Protein AF-A0A151EPJ5-F1 (afdb_monomer)

Sequence (196 aa):
MLHLFQIIAALFLLYFLPGFMFVQAMFPRKGELDQDFDWLYRIGLAIGLSIVLTIFVGFGLNSLGVSEETGLGYVSAGPIVAALLILSLIFFAVAWFRGGFPILGKLHPTLLRFPPRDPRSADVPIIRDKDKRIQHEKLVRQRFMLIKEIDNTEKLVETHSGKQRQYYEQRREKLLGELDETETKIKVLENEVRNG

Structure (mmCIF, N/CA/C/O backbone):
data_AF-A0A151EPJ5-F1
#
_entry.id   AF-A0A151EPJ5-F1
#
loop_
_atom_site.group_PDB
_atom_site.id
_atom_site.type_symbol
_atom_site.label_atom_id
_atom_site.label_alt_id
_atom_site.label_comp_id
_atom_site.label_asym_id
_atom_site.label_entity_id
_atom_site.label_seq_id
_atom_site.pdbx_PDB_ins_code
_atom_site.Cartn_x
_atom_site.Cartn_y
_atom_site.Cartn_z
_atom_site.occupancy
_atom_site.B_iso_or_equiv
_atom_site.auth_seq_id
_atom_site.auth_comp_id
_atom_site.auth_asym_id
_atom_site.auth_atom_id
_atom_site.pdbx_PDB_model_num
ATOM 1 N N . MET A 1 1 ? 3.020 25.985 -21.109 1.00 67.00 1 MET A N 1
ATOM 2 C CA . MET A 1 1 ? 2.526 25.080 -20.041 1.00 67.00 1 MET A CA 1
ATOM 3 C C . MET A 1 1 ? 2.813 23.604 -20.322 1.00 67.00 1 MET A C 1
ATOM 5 O O . MET A 1 1 ? 3.327 22.953 -19.427 1.00 67.00 1 MET A O 1
ATOM 9 N N . LEU A 1 2 ? 2.578 23.076 -21.535 1.00 80.62 2 LEU A N 1
ATOM 10 C CA . LEU A 1 2 ? 2.871 21.666 -21.884 1.00 80.62 2 LEU A CA 1
ATOM 11 C C . LEU A 1 2 ? 4.316 21.219 -21.583 1.00 80.62 2 LEU A C 1
ATOM 13 O O . LEU A 1 2 ? 4.513 20.153 -21.011 1.00 80.62 2 LEU A O 1
ATOM 17 N N . HIS A 1 3 ? 5.314 22.058 -21.874 1.00 88.31 3 HIS A N 1
ATOM 18 C CA . HIS A 1 3 ? 6.718 21.746 -21.572 1.00 88.31 3 HIS A CA 1
ATOM 19 C C . HIS A 1 3 ? 7.009 21.585 -20.076 1.00 88.31 3 HIS A C 1
ATOM 21 O O . HIS A 1 3 ? 7.805 20.734 -19.699 1.00 88.31 3 HIS A O 1
ATOM 27 N N . LEU A 1 4 ? 6.335 22.349 -19.211 1.00 92.56 4 LEU A N 1
ATOM 28 C CA . LEU A 1 4 ? 6.508 22.216 -17.765 1.00 92.56 4 LEU A CA 1
ATOM 29 C C . LEU A 1 4 ? 5.995 20.853 -17.282 1.00 92.56 4 LEU A C 1
ATOM 31 O O . LEU A 1 4 ? 6.687 20.167 -16.537 1.00 92.56 4 LEU A O 1
ATOM 35 N N . PHE A 1 5 ? 4.823 20.423 -17.761 1.00 92.69 5 PHE A N 1
ATOM 36 C CA . PHE A 1 5 ? 4.284 19.098 -17.442 1.00 92.69 5 PHE A CA 1
ATOM 37 C C . PHE A 1 5 ? 5.176 17.966 -17.953 1.00 92.69 5 PHE A C 1
ATOM 39 O O . PHE A 1 5 ? 5.365 16.986 -17.242 1.00 92.69 5 PHE A O 1
ATOM 46 N N . GLN A 1 6 ? 5.758 18.110 -19.146 1.00 90.00 6 GLN A N 1
ATOM 47 C CA . GLN A 1 6 ? 6.707 17.134 -19.688 1.00 90.00 6 GLN A CA 1
ATOM 48 C C . GLN A 1 6 ? 7.957 17.011 -18.816 1.00 90.00 6 GLN A C 1
ATOM 50 O O . GLN A 1 6 ? 8.366 15.898 -18.504 1.00 90.00 6 GLN A O 1
ATOM 55 N N . ILE A 1 7 ? 8.533 18.136 -18.383 1.00 93.06 7 ILE A N 1
ATOM 56 C CA . ILE A 1 7 ? 9.704 18.138 -17.499 1.00 93.06 7 ILE A CA 1
ATOM 57 C C . ILE A 1 7 ? 9.357 17.474 -16.165 1.00 93.06 7 ILE A C 1
ATOM 59 O O . ILE A 1 7 ? 10.080 16.590 -15.718 1.00 93.06 7 ILE A O 1
ATOM 63 N N . ILE A 1 8 ? 8.228 17.842 -15.554 1.00 95.44 8 ILE A N 1
ATOM 64 C CA . ILE A 1 8 ? 7.783 17.253 -14.284 1.00 95.44 8 ILE A CA 1
ATOM 65 C C . ILE A 1 8 ? 7.548 15.743 -14.436 1.00 95.44 8 ILE A C 1
ATOM 67 O O . ILE A 1 8 ? 7.994 14.969 -13.592 1.00 95.44 8 ILE A O 1
ATOM 71 N N . ALA A 1 9 ? 6.899 15.308 -15.518 1.00 93.50 9 ALA A N 1
ATOM 72 C CA . ALA A 1 9 ? 6.659 13.894 -15.789 1.00 93.50 9 ALA A CA 1
ATOM 73 C C . ALA A 1 9 ? 7.965 13.121 -16.027 1.00 93.50 9 ALA A C 1
ATOM 75 O O . ALA A 1 9 ? 8.123 12.020 -15.503 1.00 93.50 9 ALA A O 1
ATOM 76 N N . ALA A 1 10 ? 8.915 13.700 -16.765 1.00 92.62 10 ALA A N 1
ATOM 77 C CA . ALA A 1 10 ? 10.225 13.101 -16.997 1.00 92.62 10 ALA A CA 1
ATOM 78 C C . ALA A 1 10 ? 11.019 12.969 -15.691 1.00 92.62 10 ALA A C 1
ATOM 80 O O . ALA A 1 10 ? 11.554 11.899 -15.411 1.00 92.62 10 ALA A O 1
ATOM 81 N N . LEU A 1 11 ? 11.037 14.015 -14.857 1.00 94.69 11 LEU A N 1
ATOM 82 C CA . LEU A 1 11 ? 11.670 13.972 -13.537 1.00 94.69 11 LEU A CA 1
ATOM 83 C C . LEU A 1 11 ? 11.030 12.898 -12.654 1.00 94.69 11 LEU A C 1
ATOM 85 O O . LEU A 1 11 ? 11.735 12.105 -12.039 1.00 94.69 11 LEU A O 1
ATOM 89 N N . PHE A 1 12 ? 9.702 12.826 -12.628 1.00 96.19 12 PHE A N 1
ATOM 90 C CA . PHE A 1 12 ? 8.993 11.811 -11.858 1.00 96.19 12 PHE A CA 1
ATOM 91 C C . PHE A 1 12 ? 9.295 10.387 -12.352 1.00 96.19 12 PHE A C 1
ATOM 93 O O . PHE A 1 12 ? 9.511 9.483 -11.545 1.00 96.19 12 PHE A O 1
ATOM 100 N N . LEU A 1 13 ? 9.357 10.180 -13.670 1.00 95.75 13 LEU A N 1
ATOM 101 C CA . LEU A 1 13 ? 9.687 8.886 -14.265 1.00 95.75 13 LEU A CA 1
ATOM 102 C C . LEU A 1 13 ? 11.135 8.465 -13.977 1.00 95.75 13 LEU A C 1
ATOM 104 O O . LEU A 1 13 ? 11.373 7.300 -13.688 1.00 95.75 13 LEU A O 1
ATOM 108 N N . LEU A 1 14 ? 12.092 9.391 -14.043 1.00 94.50 14 LEU A N 1
ATOM 109 C CA . LEU A 1 14 ? 13.517 9.099 -13.847 1.00 94.50 14 LEU A CA 1
ATOM 110 C C . LEU A 1 14 ? 13.883 8.920 -12.371 1.00 94.50 14 LEU A C 1
ATOM 112 O O . LEU A 1 14 ? 14.659 8.031 -12.020 1.00 94.50 14 LEU A O 1
ATOM 116 N N . TYR A 1 15 ? 13.323 9.754 -11.495 1.00 95.81 15 TYR A N 1
ATOM 117 C CA . TYR A 1 15 ? 13.753 9.850 -10.099 1.00 95.81 15 TYR A CA 1
ATOM 118 C C . TYR A 1 15 ? 12.794 9.221 -9.097 1.00 95.81 15 TYR A C 1
ATOM 120 O O . TYR A 1 15 ? 13.114 9.213 -7.914 1.00 95.81 15 TYR A O 1
ATOM 128 N N . PHE A 1 16 ? 11.632 8.714 -9.511 1.00 96.88 16 PHE A N 1
ATOM 129 C CA . PHE A 1 16 ? 10.671 8.185 -8.548 1.00 96.88 16 PHE A CA 1
ATOM 130 C C . PHE A 1 16 ? 9.954 6.914 -8.997 1.00 96.88 16 PHE A C 1
ATOM 132 O O . PHE A 1 16 ? 10.003 5.913 -8.285 1.00 96.88 16 PHE A O 1
ATOM 139 N N . LEU A 1 17 ? 9.269 6.935 -10.143 1.00 96.75 17 LEU A N 1
ATOM 140 C CA . LEU A 1 17 ? 8.290 5.904 -10.505 1.00 96.75 17 LEU A CA 1
ATOM 141 C C . LEU A 1 17 ? 8.833 4.456 -10.483 1.00 96.75 17 LEU A C 1
ATOM 143 O O . LEU A 1 17 ? 8.244 3.635 -9.774 1.00 96.75 17 LEU A O 1
ATOM 147 N N . PRO A 1 18 ? 9.919 4.102 -11.197 1.00 96.69 18 PRO A N 1
ATOM 148 C CA . PRO A 1 18 ? 10.398 2.722 -11.245 1.00 96.69 18 PRO A CA 1
ATOM 149 C C . PRO A 1 18 ? 10.921 2.261 -9.882 1.00 96.69 18 PRO A C 1
ATOM 151 O O . PRO A 1 18 ? 10.636 1.138 -9.468 1.00 96.69 18 PRO A O 1
ATOM 154 N N . GLY A 1 19 ? 11.616 3.136 -9.148 1.00 96.50 19 GLY A N 1
ATOM 155 C CA . GLY A 1 19 ? 12.093 2.833 -7.800 1.00 96.50 19 GLY A CA 1
ATOM 156 C C . GLY A 1 19 ? 10.948 2.628 -6.811 1.00 96.50 19 GLY A C 1
ATOM 157 O O . GLY A 1 19 ? 10.957 1.663 -6.052 1.00 96.50 19 GLY A O 1
ATOM 158 N N . PHE A 1 20 ? 9.913 3.467 -6.863 1.00 96.19 20 PHE A N 1
ATOM 159 C CA . PHE A 1 20 ? 8.724 3.316 -6.027 1.00 96.19 20 PHE A CA 1
ATOM 160 C C . PHE A 1 20 ? 7.989 2.003 -6.312 1.00 96.19 20 PHE A C 1
ATOM 162 O O . PHE A 1 20 ? 7.660 1.267 -5.381 1.00 96.19 20 PHE A O 1
ATOM 169 N N . MET A 1 21 ? 7.772 1.671 -7.589 1.00 96.25 21 MET A N 1
ATOM 170 C CA . MET A 1 21 ? 7.128 0.410 -7.968 1.00 96.25 21 MET A CA 1
ATOM 171 C C . MET A 1 21 ? 7.949 -0.799 -7.511 1.00 96.25 21 MET A C 1
ATOM 173 O O . MET A 1 21 ? 7.384 -1.772 -7.013 1.00 96.25 21 MET A O 1
ATOM 177 N N . PHE A 1 22 ? 9.276 -0.722 -7.609 1.00 96.31 22 PHE A N 1
ATOM 178 C CA . PHE A 1 22 ? 10.170 -1.766 -7.120 1.00 96.31 22 PHE A CA 1
ATOM 179 C C . PHE A 1 22 ? 10.111 -1.927 -5.593 1.00 96.31 22 PHE A C 1
ATOM 181 O O . PHE A 1 22 ? 9.983 -3.047 -5.099 1.00 96.31 22 PHE A O 1
ATOM 188 N N . VAL A 1 23 ? 10.121 -0.826 -4.832 1.00 95.19 23 VAL A N 1
ATOM 189 C CA . VAL A 1 23 ? 9.962 -0.859 -3.366 1.00 95.19 23 VAL A CA 1
ATOM 190 C C . VAL A 1 23 ? 8.628 -1.497 -2.982 1.00 95.19 23 VAL A C 1
ATOM 192 O O . VAL A 1 23 ? 8.600 -2.368 -2.117 1.00 95.19 23 VAL A O 1
ATOM 195 N N . GLN A 1 24 ? 7.534 -1.136 -3.656 1.00 93.56 24 GLN A N 1
ATOM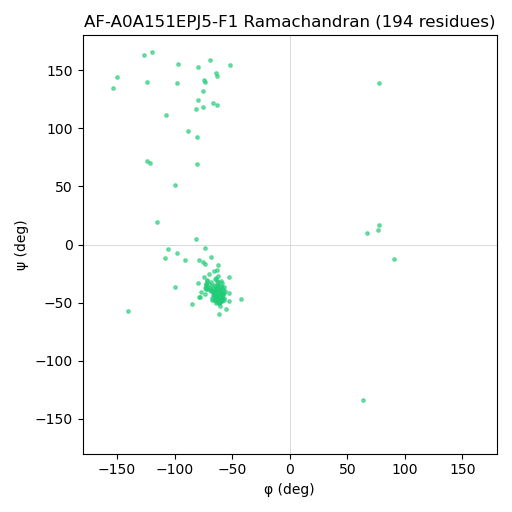 196 C CA . GLN A 1 24 ? 6.219 -1.743 -3.419 1.00 93.56 24 GLN A CA 1
ATOM 197 C C . GLN A 1 24 ? 6.182 -3.235 -3.792 1.00 93.56 24 GLN A C 1
ATOM 199 O O . GLN A 1 24 ? 5.434 -4.001 -3.183 1.00 93.56 24 GLN A O 1
ATOM 204 N N . ALA A 1 25 ? 6.989 -3.662 -4.768 1.00 93.69 25 ALA A N 1
ATOM 205 C CA . ALA A 1 25 ? 7.131 -5.066 -5.142 1.00 93.69 25 ALA A CA 1
ATOM 206 C C . ALA A 1 25 ? 7.917 -5.871 -4.098 1.00 93.69 25 ALA A C 1
ATOM 208 O O . ALA A 1 25 ? 7.574 -7.024 -3.825 1.00 93.69 25 ALA A O 1
ATOM 209 N N . MET A 1 26 ? 8.950 -5.273 -3.505 1.00 92.44 26 MET A N 1
ATOM 210 C CA . MET A 1 26 ? 9.784 -5.912 -2.486 1.00 92.44 26 MET A CA 1
ATOM 211 C C . MET A 1 26 ? 9.125 -5.932 -1.110 1.00 92.44 26 MET A C 1
ATOM 213 O O . MET A 1 26 ? 9.079 -6.995 -0.488 1.00 92.44 26 MET A O 1
ATOM 217 N N . PHE A 1 27 ? 8.547 -4.805 -0.693 1.00 91.75 27 PHE A N 1
ATO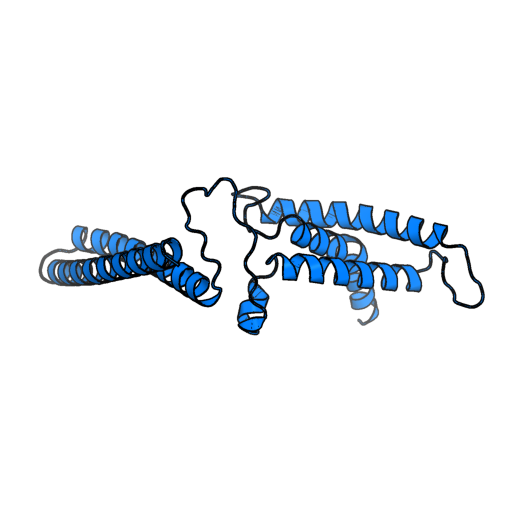M 218 C CA . PHE A 1 27 ? 7.997 -4.591 0.644 1.00 91.75 27 PHE A CA 1
ATOM 219 C C . PHE A 1 27 ? 6.501 -4.240 0.588 1.00 91.75 27 PHE A C 1
ATOM 221 O O . PHE A 1 27 ? 6.128 -3.093 0.816 1.00 91.75 27 PHE A O 1
ATOM 228 N N . PRO A 1 28 ? 5.601 -5.172 0.242 1.00 88.25 28 PRO A N 1
ATOM 229 C CA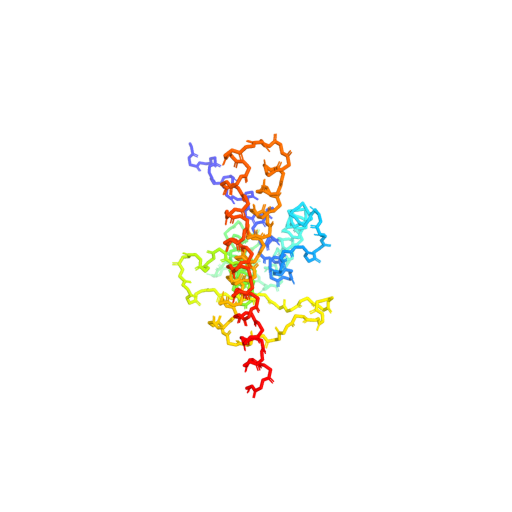 . PRO A 1 28 ? 4.194 -4.853 -0.005 1.00 88.25 28 PRO A CA 1
ATOM 230 C C . PRO A 1 28 ? 3.387 -4.468 1.252 1.00 88.25 28 PRO A C 1
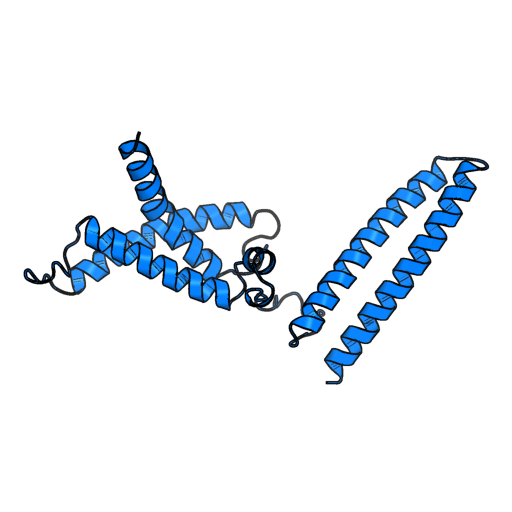ATOM 232 O O . PRO A 1 28 ? 2.372 -3.780 1.124 1.00 88.25 28 PRO A O 1
ATOM 235 N N . ARG A 1 29 ? 3.768 -4.899 2.464 1.00 84.62 29 ARG A N 1
ATOM 236 C CA . ARG A 1 29 ? 3.047 -4.526 3.698 1.00 84.62 29 ARG A CA 1
ATOM 237 C C . ARG A 1 29 ? 3.446 -3.132 4.148 1.00 84.62 29 ARG A C 1
ATOM 239 O O . ARG A 1 29 ? 4.571 -2.699 3.938 1.00 84.62 29 ARG A O 1
ATOM 246 N N . LYS A 1 30 ? 2.534 -2.469 4.853 1.00 80.88 30 LYS A N 1
ATOM 247 C CA . LYS A 1 30 ? 2.841 -1.252 5.610 1.00 80.88 30 LYS A CA 1
ATOM 248 C C . LYS A 1 30 ? 3.635 -1.612 6.864 1.00 80.88 30 LYS A C 1
ATOM 250 O O . LYS A 1 30 ? 3.302 -2.601 7.512 1.00 80.88 30 LYS A O 1
ATOM 255 N N . GLY A 1 31 ? 4.633 -0.805 7.198 1.00 80.44 31 GLY A N 1
ATOM 256 C CA . GLY A 1 31 ? 5.481 -0.998 8.380 1.00 80.44 31 GLY A CA 1
ATOM 257 C C . GLY A 1 31 ? 6.545 -2.092 8.238 1.00 80.44 31 GLY A C 1
ATOM 258 O O . GLY A 1 31 ? 7.111 -2.522 9.235 1.00 80.44 31 GLY A O 1
ATOM 259 N N . GLU A 1 32 ? 6.792 -2.588 7.018 1.00 82.44 32 GLU A N 1
ATOM 260 C CA . GLU A 1 32 ? 7.771 -3.659 6.761 1.00 82.44 32 GLU A CA 1
ATOM 261 C C . GLU A 1 32 ? 9.226 -3.180 6.882 1.00 82.44 32 GLU A C 1
ATOM 263 O O . GLU A 1 32 ? 10.088 -3.959 7.282 1.00 82.44 32 GLU A O 1
ATOM 268 N N . LEU A 1 33 ? 9.495 -1.923 6.510 1.00 82.50 33 LEU A N 1
ATOM 269 C CA . LEU A 1 33 ? 10.833 -1.326 6.575 1.00 82.50 33 LEU A CA 1
ATOM 270 C C . LEU A 1 33 ? 11.118 -0.770 7.967 1.00 82.50 33 LEU A C 1
ATOM 272 O O . LEU A 1 33 ? 12.141 -1.080 8.568 1.00 82.50 33 LEU A O 1
ATOM 276 N N . ASP A 1 34 ? 10.187 0.036 8.463 1.00 86.38 34 ASP A N 1
ATOM 277 C CA . ASP A 1 34 ? 10.217 0.625 9.793 1.00 86.38 34 ASP A CA 1
ATOM 278 C C . ASP A 1 34 ? 8.776 0.830 10.264 1.00 86.38 34 ASP A C 1
ATOM 280 O O . ASP A 1 34 ? 7.908 1.121 9.444 1.00 86.38 34 ASP A O 1
ATOM 284 N N . GLN A 1 35 ? 8.493 0.655 11.552 1.00 80.12 35 GLN A N 1
ATOM 285 C CA . GLN A 1 35 ? 7.121 0.739 12.056 1.00 80.12 35 GLN A CA 1
ATOM 286 C C . GLN A 1 35 ? 6.597 2.182 12.084 1.00 80.12 35 GLN A C 1
ATOM 288 O O . GLN A 1 35 ? 5.422 2.407 11.784 1.00 80.12 35 GLN A O 1
ATOM 293 N N . ASP A 1 36 ? 7.469 3.147 12.382 1.00 85.31 36 ASP A N 1
ATOM 294 C CA . ASP A 1 36 ? 7.092 4.540 12.629 1.00 85.31 36 ASP A CA 1
ATOM 295 C C . ASP A 1 36 ? 7.332 5.416 11.393 1.00 85.31 36 ASP A C 1
ATOM 297 O O . ASP A 1 36 ? 6.529 6.294 11.065 1.00 85.31 36 ASP A O 1
ATOM 301 N N . PHE A 1 37 ? 8.405 5.139 10.651 1.00 88.38 37 PHE A N 1
ATOM 302 C CA . PHE A 1 37 ? 8.859 5.943 9.518 1.00 88.38 37 PHE A CA 1
ATOM 303 C C . PHE A 1 37 ? 8.799 5.208 8.172 1.00 88.38 37 PHE A C 1
ATOM 305 O O . PHE A 1 37 ? 9.433 5.649 7.211 1.00 88.38 37 PHE A O 1
ATOM 312 N N . ASP A 1 38 ? 8.008 4.131 8.057 1.00 88.75 38 ASP A N 1
ATOM 313 C CA . ASP A 1 38 ? 7.858 3.311 6.837 1.00 88.75 38 ASP A CA 1
ATOM 314 C C . ASP A 1 38 ? 7.754 4.158 5.560 1.00 88.75 38 ASP A C 1
ATOM 316 O O . ASP A 1 38 ? 8.436 3.918 4.568 1.00 88.75 38 ASP A O 1
ATOM 320 N N . TRP A 1 39 ? 6.913 5.194 5.589 1.00 88.31 39 TRP A N 1
ATOM 321 C CA . TRP A 1 39 ? 6.677 6.062 4.438 1.00 88.31 39 TRP A CA 1
ATOM 322 C C . TRP A 1 39 ? 7.914 6.867 4.030 1.00 88.31 39 TRP A C 1
ATOM 324 O O . TRP A 1 39 ? 8.213 6.979 2.840 1.00 88.31 39 TRP A O 1
ATOM 334 N N . LEU A 1 40 ? 8.651 7.397 5.008 1.00 93.06 40 LEU A N 1
ATOM 335 C CA . LEU A 1 40 ? 9.867 8.164 4.760 1.00 93.06 40 LEU A CA 1
ATOM 336 C C . LEU A 1 40 ? 10.943 7.269 4.138 1.00 93.06 40 LEU A C 1
ATOM 338 O O . LEU A 1 40 ? 11.542 7.641 3.127 1.00 93.06 40 LEU A O 1
ATOM 342 N N . TYR A 1 41 ? 11.122 6.060 4.680 1.00 93.31 41 TYR A N 1
ATOM 343 C CA . TYR A 1 41 ? 12.043 5.071 4.122 1.00 93.31 41 TYR A CA 1
ATOM 344 C C . TYR A 1 41 ? 11.639 4.640 2.715 1.00 93.31 41 TYR A C 1
ATOM 346 O O . TYR A 1 41 ? 12.493 4.576 1.834 1.00 93.31 41 TYR A O 1
ATOM 354 N N . ARG A 1 42 ? 10.347 4.408 2.457 1.00 94.00 42 ARG A N 1
ATOM 355 C CA . ARG A 1 42 ? 9.856 4.067 1.113 1.00 94.00 42 ARG A CA 1
ATOM 356 C C . ARG A 1 42 ? 10.153 5.149 0.094 1.00 94.00 42 ARG A C 1
ATOM 358 O O . ARG A 1 42 ? 10.598 4.815 -0.996 1.00 94.00 42 ARG A O 1
ATOM 365 N N . ILE A 1 43 ? 9.921 6.419 0.429 1.00 94.44 43 ILE A N 1
ATOM 366 C CA . ILE A 1 43 ? 10.235 7.532 -0.476 1.00 94.44 43 ILE A CA 1
ATOM 367 C C . ILE A 1 43 ? 11.743 7.612 -0.713 1.00 94.44 43 ILE A C 1
ATOM 369 O O . ILE A 1 43 ? 12.170 7.686 -1.863 1.00 94.44 43 ILE A O 1
ATOM 373 N N . GLY A 1 44 ? 12.547 7.575 0.352 1.00 95.00 44 GLY A N 1
ATOM 374 C CA . GLY A 1 44 ? 14.003 7.664 0.237 1.00 95.00 44 GLY A CA 1
ATOM 375 C C . GLY A 1 44 ? 14.582 6.534 -0.616 1.00 95.00 44 GLY A C 1
ATOM 376 O O . GLY A 1 44 ? 15.332 6.785 -1.560 1.00 95.00 44 GLY A O 1
ATOM 377 N N . LEU A 1 45 ? 14.164 5.294 -0.342 1.00 95.44 45 LEU A N 1
ATOM 378 C CA . LEU A 1 45 ? 14.547 4.122 -1.125 1.00 95.44 45 LEU A CA 1
ATOM 379 C C . LEU A 1 45 ? 14.034 4.205 -2.559 1.00 95.44 45 LEU A C 1
ATOM 381 O O . LEU A 1 45 ? 14.784 3.874 -3.469 1.00 95.44 45 LEU A O 1
ATOM 385 N N . ALA A 1 46 ? 12.803 4.669 -2.783 1.00 96.44 46 ALA A N 1
ATOM 386 C CA . ALA A 1 46 ? 12.255 4.832 -4.124 1.00 96.44 46 ALA A CA 1
ATOM 387 C C . ALA A 1 46 ? 13.115 5.779 -4.963 1.00 96.44 46 ALA A C 1
ATOM 389 O O . ALA A 1 46 ? 13.456 5.439 -6.091 1.00 96.44 46 ALA A O 1
ATOM 390 N N . ILE A 1 47 ? 13.519 6.923 -4.404 1.00 97.00 47 ILE A N 1
ATOM 391 C CA . ILE A 1 47 ? 14.352 7.892 -5.123 1.00 97.00 47 ILE A CA 1
ATOM 392 C C . ILE A 1 47 ? 15.723 7.292 -5.447 1.00 97.00 47 ILE A C 1
ATOM 394 O O . ILE A 1 47 ? 16.142 7.290 -6.606 1.00 97.00 47 ILE A O 1
ATOM 398 N N . GLY A 1 48 ? 16.399 6.721 -4.444 1.00 96.56 48 GLY A N 1
ATOM 399 C CA . GLY A 1 48 ? 17.711 6.100 -4.636 1.00 96.56 48 GLY A CA 1
ATOM 400 C C . GLY A 1 48 ? 17.676 4.944 -5.641 1.00 96.56 48 GLY A C 1
ATOM 401 O O . GLY A 1 48 ? 18.477 4.899 -6.574 1.00 96.56 48 GLY A O 1
ATOM 402 N N . LEU A 1 49 ? 16.703 4.038 -5.506 1.00 97.12 49 LEU A N 1
ATOM 403 C CA . LEU A 1 49 ? 16.544 2.889 -6.399 1.00 97.12 49 LEU A CA 1
ATOM 404 C C . LEU A 1 49 ? 16.129 3.307 -7.807 1.00 97.12 49 LEU A C 1
ATOM 406 O O . LEU A 1 49 ? 16.554 2.667 -8.760 1.00 97.12 49 LEU A O 1
ATOM 410 N N . SER A 1 50 ? 15.361 4.385 -7.972 1.00 97.19 50 SER A N 1
ATOM 411 C CA . SER A 1 50 ? 14.994 4.894 -9.297 1.00 97.19 50 SER A CA 1
ATOM 412 C C . SER A 1 50 ? 16.225 5.326 -10.097 1.00 97.19 50 SER A C 1
ATOM 414 O O . SER A 1 50 ? 16.343 4.990 -11.276 1.00 97.19 50 SER A O 1
ATOM 416 N N . ILE A 1 51 ? 17.180 6.001 -9.446 1.00 95.25 51 ILE A N 1
ATOM 417 C CA . ILE A 1 51 ? 18.451 6.397 -10.069 1.00 95.25 51 ILE A CA 1
ATOM 418 C C . ILE A 1 51 ? 19.247 5.153 -10.476 1.00 95.25 51 ILE A C 1
ATOM 420 O O . ILE A 1 51 ? 19.681 5.041 -11.622 1.00 95.25 51 ILE A O 1
ATOM 424 N N . VAL A 1 52 ? 19.389 4.191 -9.560 1.00 96.94 52 VAL A N 1
ATOM 425 C CA . VAL A 1 52 ? 20.117 2.937 -9.807 1.00 96.94 52 VAL A CA 1
ATOM 426 C C . VAL A 1 52 ? 19.495 2.149 -10.965 1.00 96.94 52 VAL A C 1
ATOM 428 O O . VAL A 1 52 ? 20.202 1.737 -11.883 1.00 96.94 52 VAL A O 1
ATOM 431 N N . LEU A 1 53 ? 18.171 1.984 -10.970 1.00 96.25 53 LEU A N 1
ATOM 432 C CA . LEU A 1 53 ? 17.441 1.296 -12.036 1.00 96.25 53 LEU A CA 1
ATOM 433 C C . LEU A 1 53 ? 17.585 2.012 -13.379 1.00 96.25 53 LEU A C 1
ATOM 435 O O . LEU A 1 53 ? 17.764 1.353 -14.397 1.00 96.25 53 LEU A O 1
ATOM 439 N N . THR A 1 54 ? 17.560 3.344 -13.390 1.00 94.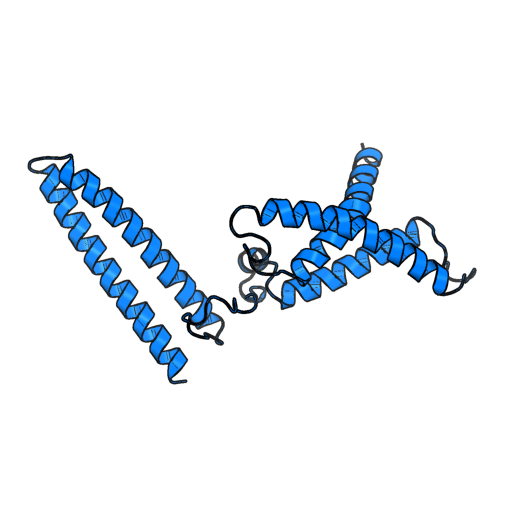31 54 THR A N 1
ATOM 440 C CA . THR A 1 54 ? 17.761 4.130 -14.615 1.00 94.31 54 THR A CA 1
ATOM 441 C C . THR A 1 54 ? 19.147 3.897 -15.210 1.00 94.31 54 THR A C 1
ATOM 443 O O . THR A 1 54 ? 19.266 3.682 -16.416 1.00 94.31 54 THR A O 1
ATOM 446 N N . ILE A 1 55 ? 20.188 3.869 -14.373 1.00 93.75 55 ILE A N 1
ATOM 447 C CA . ILE A 1 55 ? 21.556 3.555 -14.803 1.00 93.75 55 ILE A CA 1
ATOM 448 C C . ILE A 1 55 ? 21.625 2.131 -15.378 1.00 93.75 55 ILE A C 1
ATOM 450 O O . ILE A 1 55 ? 22.157 1.936 -16.472 1.00 93.75 55 ILE A O 1
ATOM 454 N N . PHE A 1 56 ? 21.038 1.143 -14.693 1.00 94.62 56 PHE A N 1
ATOM 455 C CA . PHE A 1 56 ? 20.991 -0.238 -15.186 1.00 94.62 56 PHE A CA 1
ATOM 456 C C . PHE A 1 56 ? 20.230 -0.379 -16.503 1.00 94.62 56 PHE A C 1
ATOM 458 O O . PHE A 1 56 ? 20.672 -1.123 -17.372 1.00 94.62 56 PHE A O 1
ATOM 465 N N . VAL A 1 57 ? 19.122 0.343 -16.683 1.00 92.50 57 VAL A N 1
ATOM 466 C CA . VAL A 1 57 ? 18.393 0.379 -17.958 1.00 92.50 57 VAL A CA 1
ATOM 467 C C . VAL A 1 57 ? 19.258 0.986 -19.057 1.00 92.50 57 VAL A C 1
ATOM 469 O O . VAL A 1 57 ? 19.291 0.445 -20.157 1.00 92.50 57 VAL A O 1
ATOM 472 N N . GLY A 1 58 ? 20.007 2.054 -18.769 1.00 89.75 58 GLY A N 1
ATOM 473 C CA . GLY A 1 58 ? 20.961 2.632 -19.717 1.00 89.75 58 GLY A CA 1
ATOM 474 C C . GLY A 1 58 ? 22.009 1.617 -20.181 1.00 89.75 58 GLY A C 1
ATOM 475 O O . GLY A 1 58 ? 22.216 1.453 -21.384 1.00 89.75 58 GLY A O 1
ATOM 476 N N . PHE A 1 59 ? 22.615 0.882 -19.244 1.00 90.56 59 PHE A N 1
ATOM 477 C CA . PHE A 1 59 ? 23.558 -0.193 -19.569 1.00 90.56 59 PHE A CA 1
ATOM 478 C C . PHE A 1 59 ? 22.899 -1.357 -20.312 1.00 90.56 59 PHE A C 1
ATOM 480 O O . PHE A 1 59 ? 23.468 -1.860 -21.276 1.00 90.56 59 PHE A O 1
ATOM 487 N N . GLY A 1 60 ? 21.703 -1.769 -19.892 1.00 89.00 60 GLY A N 1
ATOM 488 C CA . GLY A 1 60 ? 20.957 -2.861 -20.513 1.00 89.00 60 GLY A CA 1
ATOM 489 C C . GLY A 1 60 ? 20.509 -2.539 -21.936 1.00 89.00 60 GLY A C 1
ATOM 490 O O . GLY A 1 60 ? 20.521 -3.413 -22.789 1.00 89.00 60 GLY A O 1
ATOM 491 N N . LEU A 1 61 ? 20.160 -1.284 -22.223 1.00 86.88 61 LEU A N 1
ATOM 492 C CA . LEU A 1 61 ? 19.900 -0.845 -23.591 1.00 86.88 61 LEU A CA 1
ATOM 493 C C . LEU A 1 61 ? 21.192 -0.868 -24.409 1.00 86.88 61 LEU A C 1
ATOM 495 O O . LEU A 1 61 ? 21.207 -1.450 -25.485 1.00 86.88 61 LEU A O 1
ATOM 499 N N . ASN A 1 62 ? 22.286 -0.313 -23.884 1.00 85.00 62 ASN A N 1
ATOM 500 C CA . ASN A 1 62 ? 23.566 -0.284 -24.593 1.00 85.00 62 ASN A CA 1
ATOM 501 C C . ASN A 1 62 ? 24.092 -1.694 -24.942 1.00 85.00 62 ASN A C 1
ATOM 503 O O . ASN A 1 62 ? 24.651 -1.896 -26.018 1.00 85.00 62 ASN A O 1
ATOM 507 N N . SER A 1 63 ? 23.872 -2.682 -24.068 1.00 85.31 63 SER A N 1
ATOM 508 C CA . SER A 1 63 ? 24.362 -4.051 -24.264 1.00 85.31 63 SER A CA 1
ATOM 509 C C . SER A 1 63 ? 23.609 -4.861 -25.325 1.00 85.31 63 SER A C 1
ATOM 511 O O . SER A 1 63 ? 24.141 -5.867 -25.790 1.00 85.31 63 SER A O 1
ATOM 513 N N . LEU A 1 64 ? 22.408 -4.443 -25.740 1.00 79.56 64 LEU A N 1
ATOM 514 C CA . LEU A 1 64 ? 21.601 -5.155 -26.744 1.00 79.56 64 LEU A CA 1
ATOM 515 C C . LEU A 1 64 ? 22.129 -5.010 -28.181 1.00 79.56 64 LEU A C 1
ATOM 517 O O . LEU A 1 64 ? 21.593 -5.639 -29.091 1.00 79.56 64 LEU A O 1
ATOM 521 N N . GLY A 1 65 ? 23.193 -4.227 -28.381 1.00 71.06 65 GLY A N 1
ATOM 522 C CA . GLY A 1 65 ? 23.731 -3.925 -29.700 1.00 71.06 65 GLY A CA 1
ATOM 523 C C . GLY A 1 65 ? 22.881 -2.879 -30.416 1.00 71.06 65 GLY A C 1
ATOM 524 O O . GLY A 1 65 ? 21.653 -2.865 -30.342 1.00 71.06 65 GLY A O 1
ATOM 525 N N . VAL A 1 66 ? 23.551 -1.954 -31.092 1.00 73.75 66 VAL A N 1
ATOM 526 C CA . VAL A 1 66 ? 22.887 -0.840 -31.766 1.00 73.75 66 VAL A CA 1
ATOM 527 C C . VAL A 1 66 ? 22.365 -1.320 -33.118 1.00 73.75 66 VAL A C 1
ATOM 529 O O . VAL A 1 66 ? 23.148 -1.718 -33.976 1.00 73.75 66 VAL A O 1
ATOM 532 N N . SER A 1 67 ? 21.045 -1.295 -33.302 1.00 69.25 67 SER A N 1
ATOM 533 C CA . SER A 1 67 ? 20.396 -1.630 -34.573 1.00 69.25 67 SER A CA 1
ATOM 534 C C . SER A 1 67 ? 19.854 -0.362 -35.230 1.00 69.25 67 SER A C 1
ATOM 536 O O . SER A 1 67 ? 18.890 0.226 -34.738 1.00 69.25 67 SER A O 1
ATOM 538 N N . GLU A 1 68 ? 20.453 0.053 -36.349 1.00 67.00 68 GLU A N 1
ATOM 539 C CA . GLU A 1 68 ? 20.041 1.256 -37.092 1.00 67.00 68 GLU A CA 1
ATOM 540 C C . GLU A 1 68 ? 18.609 1.154 -37.651 1.00 67.00 68 GLU A C 1
ATOM 542 O O . GLU A 1 68 ? 17.899 2.155 -37.685 1.00 67.00 68 GLU A O 1
ATOM 547 N N . GLU A 1 69 ? 18.141 -0.048 -38.014 1.00 67.62 69 GLU A N 1
ATOM 548 C CA . GLU A 1 69 ? 16.802 -0.254 -38.596 1.00 67.62 69 GLU A CA 1
ATOM 549 C C . GLU A 1 69 ? 15.650 -0.110 -37.588 1.00 67.62 69 GLU A C 1
ATOM 551 O O . GLU A 1 69 ? 14.564 0.344 -37.944 1.00 67.62 69 GLU A O 1
ATOM 556 N N . THR A 1 70 ? 15.856 -0.503 -36.327 1.00 67.12 70 THR A N 1
ATOM 557 C CA . THR A 1 70 ? 14.803 -0.516 -35.290 1.00 67.12 70 THR A CA 1
ATOM 558 C C . THR A 1 70 ? 14.974 0.573 -34.234 1.00 67.12 70 THR A C 1
ATOM 560 O O . THR A 1 70 ? 14.069 0.792 -33.428 1.00 67.12 70 THR A O 1
ATOM 563 N N . GLY A 1 71 ? 16.130 1.244 -34.193 1.00 65.38 71 GLY A N 1
ATOM 564 C CA . GLY A 1 71 ? 16.479 2.187 -33.127 1.00 65.38 71 GLY A CA 1
ATOM 565 C C . GLY A 1 71 ? 16.671 1.522 -31.755 1.00 65.38 71 GLY A C 1
ATOM 566 O O . GLY A 1 71 ? 16.777 2.214 -30.739 1.00 65.38 71 GLY A O 1
ATOM 567 N N . LEU A 1 72 ? 16.716 0.186 -31.706 1.00 63.91 72 LEU A N 1
ATOM 568 C CA . LEU A 1 72 ? 16.988 -0.584 -30.496 1.00 63.91 72 LEU A CA 1
ATOM 569 C C . LEU A 1 72 ? 18.479 -0.495 -30.144 1.00 63.91 72 LEU A C 1
ATOM 571 O O . LEU A 1 72 ? 19.345 -0.467 -31.016 1.00 63.91 72 LEU A O 1
ATOM 575 N N . GLY A 1 73 ? 18.768 -0.411 -28.848 1.00 64.06 73 GLY A N 1
ATOM 576 C CA . GLY A 1 73 ? 20.131 -0.328 -28.321 1.00 64.06 73 GLY A CA 1
ATOM 577 C C . GLY A 1 73 ? 20.696 1.089 -28.155 1.00 64.06 73 GLY A C 1
ATOM 578 O O . GLY A 1 73 ? 21.697 1.281 -27.464 1.00 64.06 73 GLY A O 1
ATOM 579 N N . TYR A 1 74 ? 20.041 2.114 -28.713 1.00 72.31 74 TYR A N 1
ATOM 580 C CA . TYR A 1 74 ? 20.454 3.503 -28.506 1.00 72.31 74 TYR A CA 1
ATOM 581 C C . TYR A 1 74 ? 20.074 4.013 -27.113 1.00 72.31 74 TYR A C 1
ATOM 583 O O . TYR A 1 74 ? 18.915 3.958 -26.697 1.00 72.31 74 TYR A O 1
ATOM 591 N N . VAL A 1 75 ? 21.038 4.636 -26.434 1.00 79.12 75 VAL A N 1
ATOM 592 C CA . VAL A 1 75 ? 20.816 5.400 -25.197 1.00 79.12 75 VAL A CA 1
ATOM 593 C C . VAL A 1 75 ? 20.283 6.788 -25.569 1.00 79.12 75 VAL A C 1
ATOM 595 O O . VAL A 1 75 ? 20.975 7.798 -25.480 1.00 79.12 75 VAL A O 1
ATOM 598 N N . SER A 1 76 ? 19.048 6.827 -26.067 1.00 82.81 76 SER A N 1
ATOM 599 C CA . SER A 1 76 ? 18.327 8.058 -26.402 1.00 82.81 76 SER A CA 1
ATOM 600 C C . SER A 1 76 ? 17.034 8.169 -25.591 1.00 82.81 76 SER A C 1
ATOM 602 O O . SER A 1 76 ? 16.590 7.208 -24.959 1.00 82.81 76 SER A O 1
ATOM 604 N N . ALA A 1 77 ? 16.426 9.359 -25.568 1.00 84.75 77 ALA A N 1
ATOM 605 C CA . ALA A 1 77 ? 15.289 9.642 -24.691 1.00 84.75 77 ALA A CA 1
ATOM 606 C C . ALA A 1 77 ? 14.102 8.680 -24.900 1.00 84.75 77 ALA A C 1
ATOM 608 O O . ALA A 1 77 ? 13.516 8.218 -23.925 1.00 84.75 77 ALA A O 1
ATOM 609 N N . GLY A 1 78 ? 13.769 8.342 -26.151 1.00 87.81 78 GLY A N 1
ATOM 610 C CA . GLY A 1 78 ? 12.638 7.463 -26.476 1.00 87.81 78 GLY A CA 1
ATOM 611 C C . GLY A 1 78 ? 12.773 6.050 -25.887 1.00 87.81 78 GLY A C 1
ATOM 612 O O . GLY A 1 78 ? 11.934 5.662 -25.071 1.00 87.81 78 GLY A O 1
ATOM 613 N N . PRO A 1 79 ? 13.829 5.292 -26.239 1.00 88.31 79 PRO A N 1
ATOM 614 C CA . PRO A 1 79 ? 14.093 3.960 -25.696 1.00 88.31 79 PRO A CA 1
ATOM 615 C C . PRO A 1 79 ? 14.195 3.923 -24.170 1.00 88.31 79 PRO A C 1
ATOM 617 O O . PRO A 1 79 ? 13.641 3.017 -23.552 1.00 88.31 79 PRO A O 1
ATOM 620 N N . ILE A 1 80 ? 14.835 4.922 -23.546 1.00 90.00 80 ILE A N 1
ATOM 621 C CA . ILE A 1 80 ? 14.933 5.005 -22.080 1.00 90.00 80 ILE A CA 1
ATOM 622 C C . ILE A 1 80 ? 13.541 5.145 -21.459 1.00 90.00 80 ILE A C 1
ATOM 624 O O . ILE A 1 80 ? 13.196 4.392 -20.550 1.00 90.00 80 ILE A O 1
ATOM 628 N N . VAL A 1 81 ? 12.719 6.072 -21.961 1.00 92.94 81 VAL A N 1
ATOM 629 C CA . VAL A 1 81 ? 11.350 6.276 -21.462 1.00 92.94 81 VAL A CA 1
ATOM 630 C C . VAL A 1 81 ? 10.521 5.004 -21.623 1.00 92.94 81 VAL A C 1
ATOM 632 O O . VAL A 1 81 ? 9.870 4.578 -20.669 1.00 92.94 81 VAL A O 1
ATOM 635 N N . ALA A 1 82 ? 10.575 4.364 -22.794 1.00 91.88 82 ALA A N 1
ATOM 636 C CA . ALA A 1 82 ? 9.852 3.122 -23.051 1.00 91.88 82 ALA A CA 1
ATOM 637 C C . ALA A 1 82 ? 10.288 2.000 -22.093 1.00 91.88 82 ALA A C 1
ATOM 639 O O . ALA A 1 82 ? 9.442 1.368 -21.460 1.00 91.88 82 ALA A O 1
ATOM 640 N N . ALA A 1 83 ? 11.596 1.796 -21.923 1.00 92.56 83 ALA A N 1
ATOM 641 C CA . ALA A 1 83 ? 12.138 0.771 -21.037 1.00 92.56 83 ALA A CA 1
ATOM 642 C C . ALA A 1 83 ? 11.763 1.013 -19.566 1.00 92.56 83 ALA A C 1
ATOM 644 O O . ALA A 1 83 ? 11.330 0.084 -18.886 1.00 92.56 83 ALA A O 1
ATOM 645 N N . LEU A 1 84 ? 11.852 2.257 -19.081 1.00 95.12 84 LEU A N 1
ATOM 646 C CA . LEU A 1 84 ? 11.467 2.608 -17.710 1.00 95.12 84 LEU A CA 1
ATOM 647 C C . LEU A 1 84 ? 9.969 2.418 -17.458 1.00 95.12 84 LEU A C 1
ATOM 649 O O . LEU A 1 84 ? 9.590 1.958 -16.380 1.00 95.12 84 LEU A O 1
ATOM 653 N N . LEU A 1 85 ? 9.113 2.735 -18.432 1.00 96.12 85 LEU A N 1
ATOM 654 C CA . LEU A 1 85 ? 7.671 2.508 -18.323 1.00 96.12 85 LEU A CA 1
ATOM 655 C C . LEU A 1 85 ? 7.336 1.016 -18.294 1.00 96.12 85 LEU A C 1
ATOM 657 O O . LEU A 1 85 ? 6.576 0.585 -17.427 1.00 96.12 85 LEU A O 1
ATOM 661 N N . ILE A 1 86 ? 7.933 0.223 -19.189 1.00 95.56 86 ILE A N 1
ATOM 662 C CA . ILE A 1 86 ? 7.754 -1.235 -19.218 1.00 95.56 86 ILE A CA 1
ATOM 663 C C . ILE A 1 86 ? 8.218 -1.846 -17.894 1.00 95.56 86 ILE A C 1
ATOM 665 O O . ILE A 1 86 ? 7.483 -2.615 -17.277 1.00 95.56 86 ILE A O 1
ATOM 669 N N . LEU A 1 87 ? 9.400 -1.461 -17.413 1.00 95.94 87 LEU A N 1
ATOM 670 C CA . LEU A 1 87 ? 9.946 -1.950 -16.151 1.00 95.94 87 LEU A CA 1
ATOM 671 C C . LEU A 1 87 ? 9.051 -1.571 -14.962 1.00 95.94 87 LEU A C 1
ATOM 673 O O . LEU A 1 87 ? 8.749 -2.408 -14.112 1.00 95.94 87 LEU A O 1
ATOM 677 N N . SER A 1 88 ? 8.569 -0.326 -14.933 1.00 96.88 88 SER A N 1
ATOM 678 C CA . SER A 1 88 ? 7.629 0.156 -13.915 1.00 96.88 88 SER A CA 1
ATOM 679 C C . SER A 1 88 ? 6.323 -0.641 -13.930 1.00 96.88 88 SER A C 1
ATOM 681 O O . SER A 1 88 ? 5.791 -0.956 -12.867 1.00 96.88 88 SER A O 1
ATOM 683 N N . LEU A 1 89 ? 5.819 -1.004 -15.114 1.00 97.00 89 LEU A N 1
ATOM 684 C CA . LEU A 1 89 ? 4.609 -1.812 -15.279 1.00 97.00 89 LEU A CA 1
ATOM 685 C C . LEU A 1 89 ? 4.818 -3.261 -14.812 1.00 97.00 89 LEU A C 1
ATOM 687 O O . LEU A 1 89 ? 3.938 -3.822 -14.158 1.00 97.00 89 LEU A O 1
ATOM 691 N N . ILE A 1 90 ? 5.994 -3.842 -15.067 1.00 97.19 90 ILE A N 1
ATOM 692 C CA . ILE A 1 90 ? 6.380 -5.158 -14.537 1.00 97.19 90 ILE A CA 1
ATOM 693 C C . ILE A 1 90 ? 6.409 -5.121 -13.006 1.00 97.19 90 ILE A C 1
ATOM 695 O O . ILE A 1 90 ? 5.770 -5.950 -12.355 1.00 97.19 90 ILE A O 1
ATOM 699 N N . PHE A 1 91 ? 7.091 -4.141 -12.408 1.00 96.88 91 PHE A N 1
ATOM 700 C CA . PHE A 1 91 ? 7.131 -4.006 -10.951 1.00 96.88 91 PHE A CA 1
ATOM 701 C C . PHE A 1 91 ? 5.756 -3.729 -10.355 1.00 96.88 91 PHE A C 1
ATOM 703 O O . PHE A 1 91 ? 5.421 -4.310 -9.326 1.00 96.88 91 PHE A O 1
ATOM 710 N N . PHE A 1 92 ? 4.926 -2.927 -11.020 1.00 95.56 92 PHE A N 1
ATOM 711 C CA . PHE A 1 92 ? 3.541 -2.721 -10.619 1.00 95.56 92 PHE A CA 1
ATOM 712 C C . PHE A 1 92 ? 2.755 -4.038 -10.596 1.00 95.56 92 PHE A C 1
ATOM 714 O O . PHE A 1 92 ? 2.074 -4.316 -9.610 1.00 95.56 92 PHE A O 1
ATOM 721 N N . ALA A 1 93 ? 2.874 -4.874 -11.632 1.00 94.69 93 ALA A N 1
ATOM 722 C CA . ALA A 1 93 ? 2.199 -6.169 -11.686 1.00 94.69 93 ALA A CA 1
ATOM 723 C C . ALA A 1 93 ? 2.652 -7.099 -10.548 1.00 94.69 93 ALA A C 1
ATOM 725 O O . ALA A 1 93 ? 1.816 -7.703 -9.871 1.00 94.69 93 ALA A O 1
ATOM 726 N N . VAL A 1 94 ? 3.961 -7.160 -10.276 1.00 94.50 94 VAL A N 1
ATOM 727 C CA . VAL A 1 94 ? 4.524 -7.948 -9.165 1.00 94.50 94 VAL A CA 1
ATOM 728 C C . VAL A 1 94 ? 4.041 -7.419 -7.813 1.00 94.50 94 VAL A C 1
ATOM 730 O O . VAL A 1 94 ? 3.565 -8.191 -6.978 1.00 94.50 94 VAL A O 1
ATOM 733 N N . ALA A 1 95 ? 4.116 -6.107 -7.595 1.00 93.12 95 ALA A N 1
ATOM 734 C CA . ALA A 1 95 ? 3.651 -5.451 -6.379 1.00 93.12 95 ALA A CA 1
ATOM 735 C C . ALA A 1 95 ? 2.156 -5.670 -6.149 1.00 93.12 95 ALA A C 1
ATOM 737 O O . ALA A 1 95 ? 1.737 -5.988 -5.036 1.00 93.12 95 ALA A O 1
ATOM 738 N N . TRP A 1 96 ? 1.343 -5.555 -7.197 1.00 92.50 96 TRP A N 1
ATOM 739 C CA . TRP A 1 96 ? -0.087 -5.802 -7.117 1.00 92.50 96 TRP A CA 1
ATOM 740 C C . TRP A 1 96 ? -0.389 -7.261 -6.769 1.00 92.50 96 TRP A C 1
ATOM 742 O O . TRP A 1 96 ? -1.160 -7.508 -5.838 1.00 92.50 96 TRP A O 1
ATOM 752 N N . PHE A 1 97 ? 0.256 -8.225 -7.433 1.00 89.38 97 PHE A N 1
ATOM 753 C CA . PHE A 1 97 ? 0.094 -9.646 -7.117 1.00 89.38 97 PHE A CA 1
ATOM 754 C C . PHE A 1 97 ? 0.481 -9.958 -5.663 1.00 89.38 97 PHE A C 1
ATOM 756 O O . PHE A 1 97 ? -0.200 -10.728 -4.988 1.00 89.38 97 PHE A O 1
ATOM 763 N N . ARG A 1 98 ? 1.517 -9.285 -5.150 1.00 88.38 98 ARG A N 1
ATOM 764 C CA . ARG A 1 98 ? 1.969 -9.365 -3.754 1.00 88.38 98 ARG A CA 1
ATOM 765 C C . ARG A 1 98 ? 1.170 -8.497 -2.775 1.00 88.38 98 ARG A C 1
ATOM 767 O O . ARG A 1 98 ? 1.540 -8.442 -1.610 1.00 88.38 98 ARG A O 1
ATOM 774 N N . GLY A 1 99 ? 0.099 -7.820 -3.193 1.00 87.12 99 GLY A N 1
ATOM 775 C CA . GLY A 1 99 ? -0.764 -7.043 -2.294 1.00 87.12 99 GLY A CA 1
ATOM 776 C C . GLY A 1 99 ? -0.227 -5.676 -1.857 1.00 87.12 99 GLY A C 1
ATOM 777 O O . GLY A 1 99 ? -0.757 -5.101 -0.910 1.00 87.12 99 GLY A O 1
ATOM 778 N N . GLY A 1 100 ? 0.773 -5.121 -2.548 1.00 86.88 100 GLY A N 1
ATOM 779 C CA . GLY A 1 100 ? 1.354 -3.801 -2.256 1.00 86.88 100 GLY A CA 1
ATOM 780 C C . GLY A 1 100 ? 0.430 -2.608 -2.538 1.00 86.88 100 GLY A C 1
ATOM 781 O O . GLY A 1 100 ? 0.719 -1.484 -2.130 1.00 86.88 100 GLY A O 1
ATOM 782 N N . PHE A 1 101 ? -0.709 -2.831 -3.205 1.00 87.50 101 PHE A N 1
ATOM 783 C CA . PHE A 1 101 ? -1.675 -1.787 -3.565 1.00 87.50 101 PHE A CA 1
ATOM 784 C C . PHE A 1 101 ? -3.088 -2.077 -3.031 1.00 87.50 101 PHE A C 1
ATOM 786 O O . PHE A 1 101 ? -4.005 -2.346 -3.811 1.00 87.50 101 PHE A O 1
ATOM 793 N N . PRO A 1 102 ? -3.327 -1.959 -1.710 1.00 81.25 102 PRO A N 1
ATOM 794 C CA . PRO A 1 102 ? -4.652 -2.190 -1.122 1.00 81.25 102 PRO A CA 1
ATOM 795 C C . PRO A 1 102 ? -5.709 -1.191 -1.621 1.00 81.25 102 PRO A C 1
ATOM 797 O O . PRO A 1 102 ? -6.903 -1.482 -1.602 1.00 81.25 102 PRO A O 1
ATOM 800 N N . ILE A 1 103 ? -5.279 -0.022 -2.114 1.00 82.00 103 ILE A N 1
ATOM 801 C CA . ILE A 1 103 ? -6.155 1.011 -2.690 1.00 82.00 103 ILE A CA 1
ATOM 802 C C . ILE A 1 103 ? -6.930 0.472 -3.901 1.00 82.00 103 ILE A C 1
ATOM 804 O O . ILE A 1 103 ? -8.085 0.847 -4.082 1.00 82.00 103 ILE A O 1
ATOM 808 N N . LEU A 1 104 ? -6.360 -0.462 -4.673 1.00 84.62 104 LEU A N 1
ATOM 809 C CA . LEU A 1 104 ? -7.051 -1.075 -5.814 1.00 84.62 104 LEU A CA 1
ATOM 810 C C . LEU A 1 104 ? -8.306 -1.850 -5.387 1.00 84.62 104 LEU A C 1
ATOM 812 O O . LEU A 1 104 ? -9.273 -1.915 -6.142 1.00 84.62 104 LEU A O 1
ATOM 816 N N . GLY A 1 105 ? -8.341 -2.360 -4.151 1.00 79.56 105 GLY A N 1
ATOM 817 C CA . GLY A 1 105 ? -9.529 -3.000 -3.588 1.00 79.56 105 GLY A CA 1
ATOM 818 C C . GLY A 1 105 ? -10.711 -2.048 -3.381 1.00 79.56 105 GLY A C 1
ATOM 819 O O . GLY A 1 105 ? -11.848 -2.507 -3.366 1.00 79.56 105 GLY A O 1
ATOM 820 N N . LYS A 1 106 ? -10.470 -0.731 -3.267 1.00 83.31 106 LYS A N 1
ATOM 821 C CA . LYS A 1 106 ? -11.544 0.280 -3.232 1.00 83.31 106 LYS A CA 1
ATOM 822 C C . LYS A 1 106 ? -12.173 0.504 -4.605 1.00 83.31 106 LYS A C 1
ATOM 824 O O . LYS A 1 106 ? -13.327 0.907 -4.670 1.00 83.31 106 LYS A O 1
ATOM 829 N N . LEU A 1 107 ? -11.409 0.276 -5.676 1.00 85.19 107 LEU A N 1
ATOM 830 C CA . LEU A 1 107 ? -11.887 0.433 -7.046 1.00 85.19 107 LEU A CA 1
ATOM 831 C C . LEU A 1 107 ? -12.730 -0.773 -7.465 1.00 85.19 107 LEU A C 1
ATOM 833 O O . LEU A 1 107 ? -13.805 -0.610 -8.030 1.00 85.19 107 LEU A O 1
ATOM 837 N N . HIS A 1 108 ? -12.252 -1.984 -7.164 1.00 81.31 108 HIS A N 1
ATOM 838 C CA . HIS A 1 108 ? -13.010 -3.202 -7.416 1.00 81.31 108 HIS A CA 1
ATOM 839 C C . HIS A 1 108 ? -12.597 -4.330 -6.454 1.00 81.31 108 HIS A C 1
ATOM 841 O O . HIS A 1 108 ? -11.397 -4.593 -6.304 1.00 81.31 108 HIS A O 1
ATOM 847 N N . PRO A 1 109 ? -13.550 -5.067 -5.847 1.00 78.56 109 PRO A N 1
ATOM 848 C CA . PRO A 1 109 ? -13.246 -6.106 -4.862 1.00 78.56 109 PRO A CA 1
ATOM 849 C C . PRO A 1 109 ? -12.338 -7.208 -5.422 1.00 78.56 109 PRO A C 1
ATOM 851 O O . PRO A 1 109 ? -11.472 -7.712 -4.709 1.00 78.56 109 PRO A O 1
ATOM 854 N N . THR A 1 110 ? -12.437 -7.545 -6.712 1.00 82.38 110 THR A N 1
ATOM 855 C CA . THR A 1 110 ? -11.577 -8.561 -7.355 1.00 82.38 110 THR A CA 1
ATOM 856 C C . THR A 1 110 ? -10.097 -8.168 -7.380 1.00 82.38 110 THR A C 1
ATOM 858 O O . THR A 1 110 ? -9.244 -9.049 -7.282 1.00 82.38 110 THR A O 1
ATOM 861 N N . LEU A 1 111 ? -9.780 -6.868 -7.420 1.00 82.81 111 LEU A N 1
ATOM 862 C CA . LEU A 1 111 ? -8.399 -6.373 -7.447 1.00 82.81 111 LEU A CA 1
ATOM 863 C C . LEU A 1 111 ? -7.732 -6.394 -6.068 1.00 82.81 111 LEU A C 1
ATOM 865 O O . LEU A 1 111 ? -6.511 -6.263 -5.985 1.00 82.81 111 LEU A O 1
ATOM 869 N N . LEU A 1 112 ? -8.503 -6.581 -4.990 1.00 83.69 112 LEU A N 1
ATOM 870 C CA . LEU A 1 112 ? -7.944 -6.704 -3.651 1.00 83.69 112 LEU A CA 1
ATOM 871 C C . LEU A 1 112 ? -7.047 -7.945 -3.572 1.00 83.69 112 LEU A C 1
ATOM 873 O O . LEU A 1 112 ? -7.496 -9.079 -3.776 1.00 83.69 112 LEU A O 1
ATOM 877 N N . ARG A 1 113 ? -5.778 -7.711 -3.252 1.00 83.50 113 ARG A N 1
ATOM 878 C CA . ARG A 1 113 ? -4.780 -8.729 -2.943 1.00 83.50 113 ARG A CA 1
ATOM 879 C C . ARG A 1 113 ? -4.223 -8.419 -1.572 1.00 83.50 113 ARG A C 1
ATOM 881 O O . ARG A 1 113 ? -4.014 -7.257 -1.231 1.00 83.50 113 ARG A O 1
ATOM 888 N N . PHE A 1 114 ? -4.015 -9.463 -0.792 1.00 82.00 114 PHE A N 1
ATOM 889 C CA . PHE A 1 114 ? -3.490 -9.313 0.545 1.00 82.00 114 PHE A CA 1
ATOM 890 C C . PHE A 1 114 ? -1.990 -9.560 0.552 1.00 82.00 114 PHE A C 1
ATOM 892 O O . PHE A 1 114 ? -1.539 -10.506 -0.100 1.00 82.00 114 PHE A O 1
ATOM 899 N N . PRO A 1 115 ? -1.224 -8.760 1.302 1.00 83.38 115 PRO A N 1
ATOM 900 C CA . PRO A 1 115 ? 0.200 -8.972 1.368 1.00 83.38 115 PRO A CA 1
ATOM 901 C C . PRO A 1 115 ? 0.554 -10.267 2.119 1.00 83.38 115 PRO A C 1
ATOM 903 O O . PRO A 1 115 ? -0.265 -10.776 2.907 1.00 83.38 115 PRO A O 1
ATOM 906 N N . PRO A 1 116 ? 1.769 -10.804 1.876 1.00 78.44 116 PRO A N 1
ATOM 907 C CA . PRO A 1 116 ? 2.325 -11.920 2.629 1.00 78.44 116 PRO A CA 1
ATOM 908 C C . PRO A 1 116 ? 2.285 -11.662 4.134 1.00 78.44 116 PRO A C 1
ATOM 910 O O . PRO A 1 116 ? 2.278 -10.517 4.583 1.00 78.44 116 PRO A O 1
ATOM 913 N N . ARG A 1 117 ? 2.253 -12.741 4.915 1.00 72.12 117 ARG A N 1
ATOM 914 C CA . ARG A 1 117 ? 2.202 -12.678 6.377 1.00 72.12 117 ARG A CA 1
ATOM 915 C C . ARG A 1 117 ? 3.463 -12.029 6.940 1.00 72.12 117 ARG A C 1
ATOM 917 O O . ARG A 1 117 ? 4.551 -12.237 6.406 1.00 72.12 117 ARG A O 1
ATOM 924 N N . ASP A 1 118 ? 3.311 -11.316 8.054 1.00 76.00 118 ASP A N 1
ATOM 925 C CA . ASP A 1 118 ? 4.461 -10.928 8.857 1.00 76.00 118 ASP A CA 1
ATOM 926 C C . ASP A 1 118 ? 5.001 -12.116 9.657 1.00 76.00 118 ASP A C 1
ATOM 928 O O . ASP A 1 118 ? 4.258 -12.650 10.485 1.00 76.00 118 ASP A O 1
ATOM 932 N N . PRO A 1 119 ? 6.265 -12.542 9.439 1.00 70.81 119 PRO A N 1
ATOM 933 C CA . PRO A 1 119 ? 6.887 -13.594 10.236 1.00 70.81 119 PRO A CA 1
ATOM 934 C C . PRO A 1 119 ? 6.809 -13.341 11.746 1.00 70.81 119 PRO A C 1
ATOM 936 O O . PRO A 1 119 ? 6.748 -14.295 12.514 1.00 70.81 119 PRO A O 1
ATOM 939 N N . ARG A 1 120 ? 6.760 -12.071 12.172 1.00 72.69 120 ARG A N 1
ATOM 940 C CA . ARG A 1 120 ? 6.642 -11.680 13.586 1.00 72.69 120 ARG A CA 1
ATOM 941 C C . ARG A 1 120 ? 5.231 -11.868 14.154 1.00 72.69 120 ARG A C 1
ATOM 943 O O . ARG A 1 120 ? 5.056 -11.873 15.363 1.00 72.69 120 ARG A O 1
ATOM 950 N N . SER A 1 121 ? 4.228 -12.047 13.295 1.00 68.12 121 SER A N 1
ATOM 951 C CA . SER A 1 121 ? 2.811 -12.199 13.658 1.00 68.12 121 SER A CA 1
ATOM 952 C C . SER A 1 121 ? 2.370 -13.669 13.649 1.00 68.12 121 SER A C 1
ATOM 954 O O . SER A 1 121 ? 1.394 -14.037 12.988 1.00 68.12 121 SER A O 1
ATOM 956 N N . ALA A 1 122 ? 3.117 -14.533 14.347 1.00 62.91 122 ALA A N 1
ATOM 957 C CA . ALA A 1 122 ? 2.899 -15.987 14.394 1.00 62.91 122 ALA A CA 1
ATOM 958 C C . ALA A 1 122 ? 1.538 -16.405 15.000 1.00 62.91 122 ALA A C 1
ATOM 960 O O . ALA A 1 122 ? 1.037 -17.491 14.692 1.00 62.91 122 ALA A O 1
ATOM 961 N N . ASP A 1 123 ? 0.882 -15.499 15.722 1.00 67.44 123 ASP A N 1
ATOM 962 C CA . ASP A 1 123 ? -0.383 -15.773 16.414 1.00 67.44 123 ASP A CA 1
ATOM 963 C C . ASP A 1 123 ? -1.629 -15.475 15.564 1.00 67.44 123 ASP A C 1
ATOM 965 O O . ASP A 1 123 ? -2.729 -15.904 15.897 1.00 67.44 123 ASP A O 1
ATOM 969 N N . VAL A 1 124 ? -1.481 -14.767 14.436 1.00 69.44 124 VAL A N 1
ATOM 970 C CA . VAL A 1 124 ? -2.617 -14.427 13.562 1.00 69.44 124 VAL A CA 1
ATOM 971 C C . VAL A 1 124 ? -2.992 -15.626 12.673 1.00 69.44 124 VAL A C 1
ATOM 973 O O . VAL A 1 124 ? -2.137 -16.109 11.921 1.00 69.44 124 VAL A O 1
ATOM 976 N N . PRO A 1 125 ? -4.250 -16.105 12.695 1.00 68.94 125 PRO A N 1
ATOM 977 C CA . PRO A 1 125 ? -4.662 -17.279 11.928 1.00 68.94 125 PRO A CA 1
ATOM 978 C C . PRO A 1 125 ? -4.528 -17.076 10.412 1.00 68.94 125 PRO A C 1
ATOM 980 O O . PRO A 1 125 ? -4.746 -15.990 9.869 1.00 68.94 125 PRO A O 1
ATOM 983 N N . ILE A 1 126 ? -4.163 -18.150 9.700 1.00 71.19 126 ILE A N 1
ATOM 984 C CA . ILE A 1 126 ? -3.977 -18.126 8.242 1.00 71.19 126 ILE A CA 1
ATOM 985 C C . ILE A 1 126 ? -5.338 -18.240 7.559 1.00 71.19 126 ILE A C 1
ATOM 987 O O . ILE A 1 126 ? -5.804 -19.332 7.250 1.00 71.19 126 ILE A O 1
ATOM 991 N N . ILE A 1 127 ? -5.953 -17.100 7.255 1.00 77.75 127 ILE A N 1
ATOM 992 C CA . ILE A 1 127 ? -7.197 -17.064 6.485 1.00 77.75 127 ILE A CA 1
ATOM 993 C C . ILE A 1 127 ? -6.866 -17.012 4.990 1.00 77.75 127 ILE A C 1
ATOM 995 O O . ILE A 1 127 ? -6.536 -15.955 4.445 1.00 77.75 127 ILE A O 1
ATOM 999 N N . ARG A 1 128 ? -6.894 -18.180 4.332 1.00 72.25 128 ARG A N 1
ATOM 1000 C CA . ARG A 1 128 ? -6.638 -18.308 2.882 1.00 72.25 128 ARG A CA 1
ATOM 1001 C C . ARG A 1 128 ? -7.797 -17.787 2.043 1.00 72.25 128 ARG A C 1
ATOM 1003 O O . ARG A 1 128 ? -7.567 -17.187 0.995 1.00 72.25 128 ARG A O 1
ATOM 1010 N N . ASP A 1 129 ? -9.020 -18.021 2.511 1.00 82.56 129 ASP A N 1
ATOM 1011 C CA . ASP A 1 129 ? -10.226 -17.552 1.845 1.00 82.56 129 ASP A CA 1
ATOM 1012 C C . ASP A 1 129 ? -10.289 -16.020 1.902 1.00 82.56 129 ASP A C 1
ATOM 1014 O O . ASP A 1 129 ? -10.250 -15.400 2.970 1.00 82.56 129 ASP A O 1
ATOM 1018 N N . LYS A 1 130 ? -10.351 -15.409 0.718 1.00 79.06 130 LYS A N 1
ATOM 1019 C CA . LYS A 1 130 ? -10.349 -13.961 0.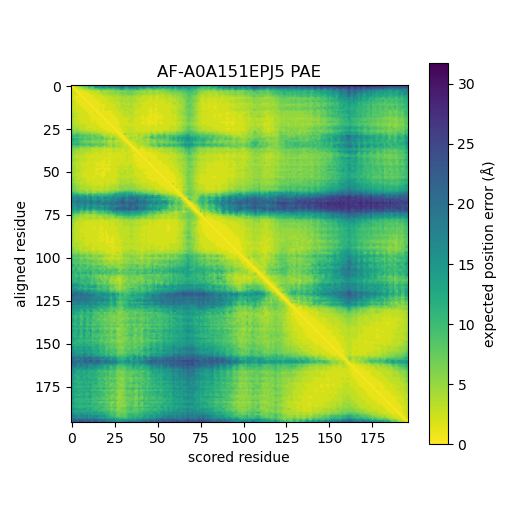549 1.00 79.06 130 LYS A CA 1
ATOM 1020 C C . LYS A 1 130 ? -11.525 -13.323 1.282 1.00 79.06 130 LYS A C 1
ATOM 1022 O O 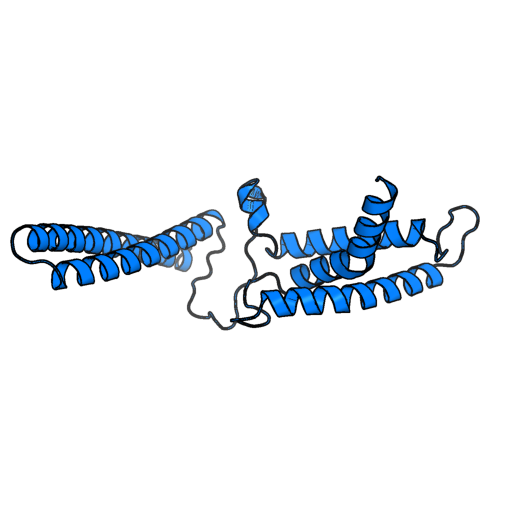. LYS A 1 130 ? -11.324 -12.305 1.942 1.00 79.06 130 LYS A O 1
ATOM 1027 N N . ASP A 1 131 ? -12.710 -13.917 1.208 1.00 83.38 131 ASP A N 1
ATOM 1028 C CA . ASP A 1 131 ? -13.919 -13.325 1.777 1.00 83.38 131 ASP A CA 1
ATOM 1029 C C . ASP A 1 131 ? -13.908 -13.425 3.299 1.00 83.38 131 ASP A C 1
ATOM 1031 O O . ASP A 1 131 ? -14.144 -12.427 3.986 1.00 83.38 131 ASP A O 1
ATOM 1035 N N . LYS A 1 132 ? -13.499 -14.579 3.836 1.00 84.62 132 LYS A N 1
ATOM 1036 C CA . LYS A 1 132 ? -13.286 -14.749 5.280 1.00 84.62 132 LYS A CA 1
ATOM 1037 C C . LYS A 1 132 ? -12.222 -13.788 5.809 1.00 84.62 132 LYS A C 1
ATOM 1039 O O . LYS A 1 132 ? -12.391 -13.225 6.886 1.00 84.62 132 LYS A O 1
ATOM 1044 N N . ARG A 1 133 ? -11.151 -13.526 5.050 1.00 83.31 133 ARG A N 1
ATOM 1045 C CA . ARG A 1 133 ? -10.100 -12.583 5.468 1.00 83.31 133 ARG A CA 1
ATOM 1046 C C . ARG A 1 133 ? -10.601 -11.140 5.494 1.00 83.31 133 ARG A C 1
ATOM 1048 O O . ARG A 1 133 ? -10.289 -10.411 6.431 1.00 83.31 133 ARG A O 1
ATOM 1055 N N . ILE A 1 134 ? -11.416 -10.741 4.513 1.00 83.75 134 ILE A N 1
ATOM 1056 C CA . ILE A 1 134 ? -12.093 -9.434 4.521 1.00 83.75 134 ILE A CA 1
ATOM 1057 C C . ILE A 1 134 ? -13.020 -9.323 5.739 1.00 83.75 134 ILE A C 1
ATOM 1059 O O . ILE A 1 134 ? -13.049 -8.280 6.393 1.00 83.75 134 ILE A O 1
ATOM 1063 N N . GLN A 1 135 ? -13.794 -10.370 6.038 1.00 86.56 135 GLN A N 1
ATOM 1064 C CA . GLN A 1 135 ? -14.698 -10.385 7.191 1.00 86.56 135 GLN A CA 1
ATOM 1065 C C . GLN A 1 135 ? -13.936 -10.291 8.514 1.00 86.56 135 GLN A C 1
ATOM 1067 O O . GLN A 1 135 ? -14.300 -9.480 9.363 1.00 86.56 135 GLN A O 1
ATOM 1072 N N . HIS A 1 136 ? -12.844 -11.041 8.660 1.00 88.25 136 HIS A N 1
ATOM 1073 C CA . HIS A 1 136 ? -11.981 -10.982 9.838 1.00 88.25 136 HIS A CA 1
ATOM 1074 C C . HIS A 1 136 ? -11.416 -9.576 10.053 1.00 88.25 136 HIS A C 1
ATOM 1076 O O . HIS A 1 136 ? -11.575 -9.015 11.133 1.00 88.25 136 HIS A O 1
ATOM 1082 N N . GLU A 1 137 ? -10.869 -8.942 9.010 1.00 84.88 137 GLU A N 1
ATOM 1083 C CA . GLU A 1 137 ? -10.332 -7.579 9.118 1.00 84.88 137 GLU A CA 1
ATOM 1084 C C . GLU A 1 137 ? -11.420 -6.557 9.500 1.00 84.88 137 GLU A C 1
ATOM 1086 O O . GLU A 1 137 ? -11.171 -5.635 10.283 1.00 84.88 137 GLU A O 1
ATOM 1091 N N . LYS A 1 138 ? -12.650 -6.727 8.991 1.00 88.56 138 LYS A N 1
ATOM 1092 C CA . LYS A 1 138 ? -13.802 -5.895 9.375 1.00 88.56 138 LYS A CA 1
ATOM 1093 C C . LYS A 1 138 ? -14.150 -6.058 10.853 1.00 88.56 138 LYS A C 1
ATOM 1095 O O . LYS A 1 138 ? -14.310 -5.044 11.528 1.00 88.56 138 LYS A O 1
ATOM 1100 N N . LEU A 1 139 ? -14.229 -7.292 11.349 1.00 91.25 139 LEU A N 1
ATOM 1101 C CA . LEU A 1 139 ? -14.540 -7.577 12.752 1.00 91.25 139 LEU A CA 1
ATOM 1102 C C . LEU A 1 139 ? -13.447 -7.048 13.689 1.00 91.25 139 LEU A C 1
ATOM 1104 O O . LEU A 1 139 ? -13.750 -6.399 14.686 1.00 91.25 139 LEU A O 1
ATOM 1108 N N . VAL A 1 140 ? -12.171 -7.232 13.340 1.00 89.12 140 VAL A N 1
ATOM 1109 C CA . VAL A 1 140 ? -11.040 -6.687 14.111 1.00 89.12 140 VAL A CA 1
ATOM 1110 C C . VAL A 1 140 ? -11.088 -5.157 14.153 1.00 89.12 140 VAL A C 1
ATOM 1112 O O . VAL A 1 140 ? -10.875 -4.553 15.206 1.00 89.12 140 VAL A O 1
ATOM 1115 N N . ARG A 1 141 ? -11.419 -4.504 13.031 1.00 89.44 141 ARG A N 1
ATOM 1116 C CA . ARG A 1 141 ? -11.590 -3.045 12.992 1.00 89.44 141 ARG A CA 1
ATOM 1117 C C . ARG A 1 141 ? -12.782 -2.586 13.834 1.00 89.44 141 ARG A C 1
ATOM 1119 O O . ARG A 1 141 ? -12.665 -1.579 14.525 1.00 89.44 141 ARG A O 1
ATOM 1126 N N . GLN A 1 142 ? -13.901 -3.309 13.792 1.00 91.44 142 GLN A N 1
ATOM 1127 C CA . GLN A 1 142 ? -15.072 -3.036 14.633 1.00 91.44 142 GLN A CA 1
ATOM 1128 C C . GLN A 1 142 ? -14.724 -3.154 16.118 1.00 91.44 142 GLN A C 1
ATOM 1130 O O . GLN A 1 142 ? -14.981 -2.214 16.863 1.00 91.44 142 GLN A O 1
ATOM 1135 N N . ARG A 1 143 ? -14.035 -4.229 16.521 1.00 93.25 143 ARG A N 1
ATOM 1136 C CA . ARG A 1 143 ? -13.528 -4.422 17.887 1.00 93.25 143 ARG A CA 1
ATOM 1137 C C . ARG A 1 143 ? -12.693 -3.231 18.360 1.00 93.25 143 ARG A C 1
ATOM 1139 O O . ARG A 1 143 ? -12.937 -2.704 19.438 1.00 93.25 143 ARG A O 1
ATOM 1146 N N . PHE A 1 144 ? -11.744 -2.767 17.544 1.00 93.50 144 PHE A N 1
ATOM 1147 C CA . PHE A 1 144 ? -10.919 -1.604 17.886 1.00 93.50 144 PHE A CA 1
ATOM 1148 C C . PHE A 1 144 ? -11.747 -0.323 18.081 1.00 93.50 144 PHE A C 1
ATOM 1150 O O . PHE A 1 144 ? -11.519 0.423 19.033 1.00 93.50 144 PHE A O 1
ATOM 1157 N N . MET A 1 145 ? -12.718 -0.067 17.199 1.00 93.69 145 MET A N 1
ATOM 1158 C CA . MET A 1 145 ? -13.587 1.110 17.307 1.00 93.69 145 MET A CA 1
ATOM 1159 C C . MET A 1 145 ? -14.481 1.048 18.550 1.00 93.69 145 MET A C 1
ATOM 1161 O O . MET A 1 145 ? -14.595 2.055 19.243 1.00 93.69 145 MET A O 1
ATOM 1165 N N . LEU A 1 146 ? -15.041 -0.126 18.863 1.00 94.31 146 LEU A N 1
ATOM 1166 C CA . LEU A 1 146 ? -15.849 -0.350 20.064 1.00 94.31 146 LEU A CA 1
ATOM 1167 C C . LEU A 1 146 ? -15.035 -0.116 21.338 1.00 94.31 146 LEU A C 1
ATOM 1169 O O . LEU A 1 146 ? -15.480 0.627 22.203 1.00 94.31 146 LEU A O 1
ATOM 1173 N N . ILE A 1 147 ? -13.815 -0.657 21.430 1.00 94.25 147 ILE A N 1
ATOM 1174 C CA . ILE A 1 147 ? -12.922 -0.426 22.581 1.00 94.25 147 ILE A CA 1
ATOM 1175 C C . ILE A 1 147 ? -12.658 1.073 22.773 1.00 94.25 147 ILE A C 1
ATOM 1177 O O . ILE A 1 147 ? -12.764 1.588 23.884 1.00 94.25 147 ILE A O 1
ATOM 1181 N N . LYS A 1 148 ? -12.359 1.794 21.685 1.00 95.56 148 LYS A N 1
ATOM 1182 C CA . LYS A 1 148 ? -12.138 3.244 21.736 1.00 95.56 148 LYS A CA 1
ATOM 1183 C C . LYS A 1 148 ? -13.394 4.008 22.172 1.00 95.56 148 LYS A C 1
ATOM 1185 O O . LYS A 1 148 ? -13.291 5.008 22.878 1.00 95.56 148 LYS A O 1
ATOM 1190 N N . GLU A 1 149 ? -14.575 3.579 21.737 1.00 94.25 149 GLU A N 1
ATOM 1191 C CA . GLU A 1 149 ? -15.839 4.207 22.126 1.00 94.25 149 GLU A CA 1
ATOM 1192 C C . GLU A 1 149 ? -16.210 3.918 23.587 1.00 94.25 149 GLU A C 1
ATOM 1194 O O . GLU A 1 149 ? -16.699 4.815 24.278 1.00 94.25 149 GLU A O 1
ATOM 1199 N N . ILE A 1 150 ? -15.922 2.710 24.079 1.00 94.88 150 ILE A N 1
ATOM 1200 C CA . ILE A 1 150 ? -16.087 2.326 25.485 1.00 94.88 150 ILE A CA 1
ATOM 1201 C C . ILE A 1 150 ? -15.197 3.194 26.376 1.00 94.88 150 ILE A C 1
ATOM 1203 O O . ILE A 1 150 ? -15.722 3.814 27.295 1.00 94.88 150 ILE A O 1
ATOM 1207 N N . ASP A 1 151 ? -13.904 3.324 26.059 1.00 95.44 151 ASP A N 1
ATOM 1208 C CA . ASP A 1 151 ? -12.959 4.167 26.815 1.00 95.44 151 ASP A CA 1
ATOM 1209 C C . ASP A 1 151 ? -13.419 5.636 26.876 1.00 95.44 151 ASP A C 1
ATOM 1211 O O . ASP A 1 151 ? -13.418 6.272 27.931 1.00 95.44 151 ASP A O 1
ATOM 1215 N N . ASN A 1 152 ? -13.901 6.179 25.754 1.00 94.19 152 ASN A N 1
ATOM 1216 C CA . ASN A 1 152 ? -14.469 7.527 25.730 1.00 94.19 152 ASN A CA 1
ATOM 1217 C C . ASN A 1 152 ? -15.744 7.640 26.579 1.00 94.19 152 ASN A C 1
ATOM 1219 O O . ASN A 1 152 ? -15.949 8.651 27.246 1.00 94.19 152 ASN A O 1
ATOM 1223 N N . THR A 1 153 ? -16.611 6.625 26.548 1.00 92.94 153 THR A N 1
ATOM 1224 C CA . THR A 1 153 ? -17.860 6.613 27.324 1.00 92.94 153 THR A CA 1
ATOM 1225 C C . THR A 1 153 ? -17.576 6.485 28.820 1.00 92.94 153 THR A C 1
ATOM 1227 O O . THR A 1 153 ? -18.233 7.143 29.619 1.00 92.94 153 THR A O 1
ATOM 1230 N N . GLU A 1 154 ? -16.571 5.704 29.207 1.00 93.06 154 GLU A N 1
ATOM 1231 C CA . GLU A 1 154 ? -16.142 5.526 30.596 1.00 93.06 154 GLU A CA 1
ATOM 1232 C C . GLU A 1 154 ? -15.662 6.847 31.211 1.00 93.06 154 GLU A C 1
ATOM 1234 O O . GLU A 1 154 ? -16.156 7.249 32.264 1.00 93.06 154 GLU A O 1
ATOM 1239 N N . LYS A 1 155 ? -14.851 7.620 30.479 1.00 93.56 155 LYS A N 1
ATOM 1240 C CA . LYS A 1 155 ? -14.458 8.986 30.880 1.00 93.56 155 LYS A CA 1
ATOM 1241 C C . LYS A 1 155 ? -15.659 9.913 31.104 1.00 93.56 155 LYS A C 1
ATOM 1243 O O . LYS A 1 155 ? -15.649 10.754 32.005 1.00 93.56 155 LYS A O 1
ATOM 1248 N N . LEU A 1 156 ? -16.714 9.774 30.297 1.00 90.62 156 LEU A N 1
ATOM 1249 C CA . LEU A 1 156 ? -17.946 10.556 30.456 1.00 90.62 156 LEU A CA 1
ATOM 1250 C C . LEU A 1 156 ? -18.755 10.109 31.684 1.00 90.62 156 LEU A C 1
ATOM 1252 O O . LEU A 1 156 ? -19.289 10.962 32.393 1.00 90.62 156 LEU A O 1
ATOM 1256 N N . VAL A 1 157 ? -18.818 8.806 31.974 1.00 90.88 157 VAL A N 1
ATOM 1257 C CA . VAL A 1 157 ? -19.446 8.273 33.199 1.00 90.88 157 VAL A CA 1
ATOM 1258 C C . VAL A 1 157 ? -18.777 8.847 34.450 1.00 90.88 157 VAL A C 1
ATOM 1260 O O . VAL A 1 157 ? -19.476 9.232 35.385 1.00 90.88 157 VAL A O 1
ATOM 1263 N N . GLU A 1 158 ? -17.447 8.943 34.458 1.00 90.19 158 GLU A N 1
ATOM 1264 C CA . GLU A 1 158 ? -16.680 9.507 35.577 1.00 90.19 158 GLU A CA 1
ATOM 1265 C C . GLU A 1 158 ? -16.902 11.016 35.756 1.00 90.19 158 GLU A C 1
ATOM 1267 O O . GLU A 1 158 ? -16.946 11.512 36.881 1.00 90.19 158 GLU A O 1
ATOM 1272 N N . THR A 1 159 ? -17.062 11.750 34.651 1.00 90.69 159 THR A N 1
ATOM 1273 C CA . THR A 1 159 ? -17.180 13.219 34.659 1.00 90.69 159 THR A CA 1
ATOM 1274 C C . THR A 1 159 ? -18.586 13.699 35.032 1.00 90.69 159 THR A C 1
ATOM 1276 O O . THR A 1 159 ? -18.752 14.762 35.633 1.00 90.69 159 THR A O 1
ATOM 1279 N N . HIS A 1 160 ? -19.621 12.945 34.658 1.00 89.31 160 HIS A N 1
ATOM 1280 C CA . HIS A 1 160 ? -21.013 13.350 34.841 1.00 89.31 160 HIS A CA 1
ATOM 1281 C C . HIS A 1 160 ? -21.641 12.748 36.107 1.00 89.31 160 HIS A C 1
ATOM 1283 O O . HIS A 1 160 ? -21.253 11.691 36.596 1.00 89.31 160 HIS A O 1
ATOM 1289 N N . SER A 1 161 ? -22.672 13.409 36.639 1.00 89.00 161 SER A N 1
ATOM 1290 C CA . SER A 1 161 ? -23.433 12.945 37.805 1.00 89.00 161 SER A CA 1
ATOM 1291 C C . SER A 1 161 ? -24.941 12.899 37.524 1.00 89.00 161 SER A C 1
ATOM 1293 O O . SER A 1 161 ? -25.442 13.449 36.538 1.00 89.00 161 SER A O 1
ATOM 1295 N N . GLY A 1 162 ? -25.686 12.177 38.366 1.00 89.94 162 GLY A N 1
ATOM 1296 C CA . GLY A 1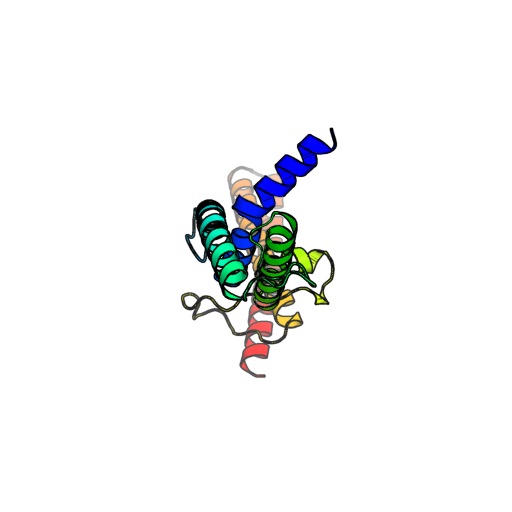 162 ? -27.143 12.059 38.259 1.00 89.94 162 GLY A CA 1
ATOM 1297 C C . GLY A 1 162 ? -27.613 11.371 36.970 1.00 89.94 162 GLY A C 1
ATOM 1298 O O . GLY A 1 162 ? -27.087 10.332 36.574 1.00 89.94 162 GLY A O 1
ATOM 1299 N N . LYS A 1 163 ? -28.621 11.949 36.303 1.00 88.19 163 LYS A N 1
ATOM 1300 C CA . LYS A 1 163 ? -29.272 11.352 35.117 1.00 88.19 163 LYS A CA 1
ATOM 1301 C C . LYS A 1 163 ? -28.331 11.172 33.920 1.00 88.19 163 LYS A C 1
ATOM 1303 O O . LYS A 1 163 ? -28.495 10.228 33.155 1.00 88.19 163 LYS A O 1
ATOM 1308 N N . GLN A 1 164 ? -27.352 12.063 33.749 1.00 86.38 164 GLN A N 1
ATOM 1309 C CA . GLN A 1 164 ? -26.387 11.968 32.646 1.00 86.38 164 GLN A CA 1
ATOM 1310 C C . GLN A 1 164 ? -25.442 10.780 32.827 1.00 86.38 164 GLN A C 1
ATOM 1312 O O . GLN A 1 164 ? -25.164 10.070 31.866 1.00 86.38 164 GLN A O 1
ATOM 1317 N N . ARG A 1 165 ? -25.010 10.516 34.065 1.00 90.81 165 ARG A N 1
ATOM 1318 C CA . ARG A 1 165 ? -24.195 9.344 34.388 1.00 90.81 165 ARG A CA 1
ATOM 1319 C C . ARG A 1 165 ? -24.924 8.044 34.058 1.00 90.81 165 ARG A C 1
ATOM 1321 O O . ARG A 1 165 ? -24.377 7.214 33.346 1.00 90.81 165 ARG A O 1
ATOM 1328 N N . GLN A 1 166 ? -26.182 7.922 34.488 1.00 91.31 166 GLN A N 1
ATOM 1329 C CA . GLN A 1 166 ? -27.015 6.746 34.204 1.00 91.31 166 GLN A CA 1
ATOM 1330 C C . GLN A 1 166 ? -27.181 6.495 32.698 1.00 91.31 166 GLN A C 1
ATOM 1332 O O . GLN A 1 166 ? -27.132 5.354 32.247 1.00 91.31 166 GLN A O 1
ATOM 1337 N N . TYR A 1 167 ? -27.336 7.558 31.902 1.00 92.19 167 TYR A N 1
ATOM 1338 C CA . TYR A 1 167 ? -27.395 7.447 30.444 1.00 92.19 167 TYR A CA 1
ATOM 1339 C C . TYR A 1 167 ? -26.095 6.879 29.845 1.00 92.19 167 TYR A C 1
ATOM 1341 O O . TYR A 1 167 ? -26.144 5.979 29.004 1.00 92.19 167 TYR A O 1
ATOM 1349 N N . TYR A 1 168 ? -24.930 7.371 30.277 1.00 92.38 168 TYR A N 1
ATOM 1350 C CA . TYR A 1 168 ? -23.645 6.867 29.784 1.00 92.38 168 TYR A CA 1
ATOM 1351 C C . TYR A 1 168 ? -23.317 5.461 30.306 1.00 92.38 168 TYR A C 1
ATOM 1353 O O . TYR A 1 168 ? -22.718 4.680 29.571 1.00 92.38 168 TYR A O 1
ATOM 1361 N N . GLU A 1 169 ? -23.764 5.101 31.512 1.00 92.69 169 GLU A N 1
ATOM 1362 C CA . GLU A 1 169 ? -23.662 3.735 32.045 1.00 92.69 169 GLU A CA 1
ATOM 1363 C C . GLU A 1 169 ? -24.446 2.746 31.167 1.00 92.69 169 GLU A C 1
ATOM 1365 O O . GLU A 1 169 ? -23.875 1.758 30.707 1.00 92.69 169 GLU A O 1
ATOM 1370 N N . GLN A 1 170 ? -25.698 3.063 30.814 1.00 94.38 170 GLN A N 1
ATOM 1371 C CA . GLN A 1 170 ? -26.499 2.238 29.895 1.00 94.38 170 GLN A CA 1
ATOM 1372 C C . GLN A 1 170 ? -25.864 2.131 28.502 1.00 94.38 170 GLN A C 1
ATOM 1374 O O . GLN A 1 170 ? -25.855 1.063 27.887 1.00 94.38 170 GLN A O 1
ATOM 1379 N N . ARG A 1 171 ? -25.301 3.233 27.986 1.00 94.00 171 ARG A N 1
ATOM 1380 C CA . ARG A 1 171 ? -24.580 3.217 26.705 1.00 94.00 171 ARG A CA 1
ATOM 1381 C C . ARG A 1 171 ? -23.341 2.322 26.766 1.00 94.00 171 ARG A C 1
ATOM 1383 O O . ARG A 1 171 ? -23.105 1.570 25.825 1.00 94.00 171 ARG A O 1
ATOM 1390 N N . ARG A 1 172 ? -22.569 2.386 27.854 1.00 93.81 172 ARG A N 1
ATOM 1391 C CA . ARG A 1 172 ? -21.385 1.544 28.073 1.00 93.81 172 ARG A CA 1
ATOM 1392 C C . ARG A 1 172 ? -21.758 0.065 28.112 1.00 93.81 172 ARG A C 1
ATOM 1394 O O . ARG A 1 172 ? -21.104 -0.723 27.440 1.00 93.81 172 ARG A O 1
ATOM 1401 N N . GLU A 1 173 ? -22.816 -0.306 28.833 1.00 94.75 173 GLU A N 1
ATOM 1402 C CA . GLU A 1 173 ? -23.308 -1.693 28.866 1.00 94.75 173 GLU A CA 1
ATOM 1403 C C . GLU A 1 173 ? -23.690 -2.197 27.473 1.00 94.75 173 GLU A C 1
ATOM 1405 O O . GLU A 1 173 ? -23.291 -3.292 27.079 1.00 94.75 173 GLU A O 1
ATOM 1410 N N . LYS A 1 174 ? -24.388 -1.370 26.686 1.00 95.62 174 LYS A N 1
ATOM 1411 C CA . LYS A 1 174 ? -24.726 -1.713 25.302 1.00 95.62 174 LYS A CA 1
ATOM 1412 C C . LYS A 1 174 ? -23.475 -1.951 24.446 1.00 95.62 174 LYS A C 1
ATOM 1414 O O . LYS A 1 174 ? -23.404 -2.955 23.743 1.00 95.62 174 LYS A O 1
ATOM 1419 N N . LEU A 1 175 ? -22.487 -1.057 24.523 1.00 94.81 175 LEU A N 1
ATOM 1420 C CA . LEU A 1 175 ? -21.232 -1.184 23.772 1.00 94.81 175 LEU A CA 1
ATOM 1421 C C . LEU A 1 175 ? -20.421 -2.420 24.193 1.00 94.81 175 LEU A C 1
ATOM 1423 O O . LEU A 1 175 ? -19.811 -3.063 23.342 1.00 94.81 175 LEU A O 1
ATOM 1427 N N . LEU A 1 176 ? -20.428 -2.773 25.483 1.00 95.06 176 LEU A N 1
ATOM 1428 C CA . LEU A 1 176 ? -19.804 -4.000 25.986 1.00 95.06 176 LEU A CA 1
ATOM 1429 C C . LEU A 1 176 ? -20.488 -5.255 25.428 1.00 95.06 176 LEU A C 1
ATOM 1431 O O . LEU A 1 176 ? -19.796 -6.193 25.039 1.00 95.06 176 LEU A O 1
ATOM 1435 N N . GLY A 1 177 ? -21.821 -5.256 25.322 1.00 96.06 177 GLY A N 1
ATOM 1436 C CA . GLY A 1 177 ? -22.560 -6.335 24.659 1.00 96.06 177 GLY A CA 1
ATOM 1437 C C . GLY A 1 177 ? -22.193 -6.474 23.177 1.00 96.06 177 GLY A C 1
ATOM 1438 O O . GLY A 1 177 ? -21.886 -7.569 22.712 1.00 96.06 177 GLY A O 1
ATOM 1439 N N . GLU A 1 178 ? -22.132 -5.359 22.441 1.00 94.81 178 GLU A N 1
ATOM 1440 C CA . GLU A 1 178 ? -21.705 -5.348 21.031 1.00 94.81 178 GLU A CA 1
ATOM 1441 C C . GLU A 1 178 ? -20.247 -5.822 20.854 1.00 94.81 178 GLU A C 1
ATOM 1443 O O . GLU A 1 178 ? -19.910 -6.484 19.862 1.00 94.81 178 GLU A O 1
ATOM 1448 N N . LEU A 1 179 ? -19.373 -5.511 21.818 1.00 95.25 179 LEU A N 1
ATOM 1449 C CA . LEU A 1 179 ? -17.988 -5.978 21.842 1.00 95.25 179 LEU A CA 1
ATOM 1450 C C . LEU A 1 179 ? -17.918 -7.499 22.014 1.00 95.25 179 LEU A C 1
ATOM 1452 O O . LEU A 1 179 ? -17.229 -8.148 21.228 1.00 95.25 179 LEU A O 1
ATOM 1456 N N . ASP A 1 180 ? -18.651 -8.067 22.972 1.00 95.81 180 ASP A N 1
ATOM 1457 C CA . ASP A 1 180 ? -18.668 -9.514 23.230 1.00 95.81 180 ASP A CA 1
ATOM 1458 C C . ASP A 1 180 ? -19.230 -10.310 22.039 1.00 95.81 180 ASP A C 1
ATOM 1460 O O . ASP A 1 180 ? -18.659 -11.320 21.610 1.00 95.81 180 ASP A O 1
ATOM 1464 N N . GLU A 1 181 ? -20.284 -9.797 21.396 1.00 95.44 181 GLU A N 1
ATOM 1465 C CA . GLU A 1 181 ? -20.786 -10.360 20.140 1.00 95.44 181 GLU A CA 1
ATOM 1466 C C . GLU A 1 181 ? -19.722 -10.342 19.034 1.00 95.44 181 GLU A C 1
ATOM 1468 O O . GLU A 1 181 ? -19.584 -11.304 18.269 1.00 95.44 181 GLU A O 1
ATOM 1473 N N . THR A 1 182 ? -18.974 -9.242 18.918 1.00 93.62 182 THR A N 1
ATOM 1474 C CA . THR A 1 182 ? -17.912 -9.096 17.915 1.00 93.62 182 THR A CA 1
ATOM 1475 C C . THR A 1 182 ? -16.761 -10.060 18.197 1.00 93.62 182 THR A C 1
ATOM 1477 O O . THR A 1 182 ? -16.286 -10.723 17.275 1.00 93.62 182 THR A O 1
ATOM 1480 N N . GLU A 1 183 ? -16.339 -10.204 19.455 1.00 93.69 183 GLU A N 1
ATOM 1481 C CA . GLU A 1 183 ? -15.305 -11.167 19.850 1.00 93.69 183 GLU A CA 1
ATOM 1482 C C . GLU A 1 183 ? -15.743 -12.613 19.603 1.00 93.69 183 GLU A C 1
ATOM 1484 O O . GLU A 1 183 ? -14.952 -13.425 19.116 1.00 93.69 183 GLU A O 1
ATOM 1489 N N . THR A 1 184 ? -17.013 -12.928 19.851 1.00 94.81 184 THR A N 1
ATOM 1490 C CA . THR A 1 184 ? -17.590 -14.240 19.540 1.00 94.81 184 THR A CA 1
ATOM 1491 C C . THR A 1 184 ? -17.547 -14.520 18.038 1.00 94.81 184 THR A C 1
ATOM 1493 O O . THR A 1 184 ? -17.075 -15.580 17.625 1.00 94.81 184 THR A O 1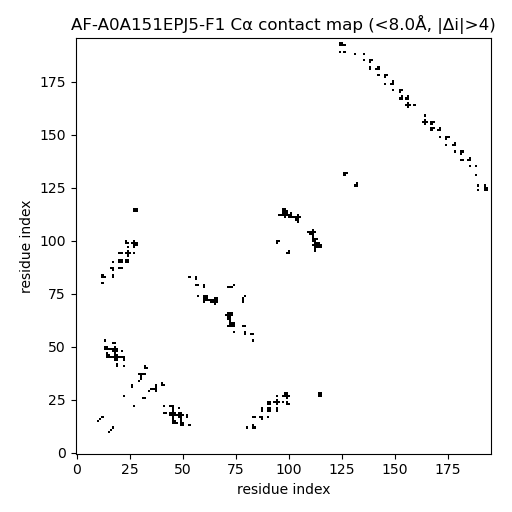
ATOM 1496 N N . LYS A 1 185 ? -17.949 -13.555 17.199 1.00 93.19 185 LYS A N 1
ATOM 1497 C CA . LYS A 1 185 ? -17.875 -13.675 15.730 1.00 93.19 185 LYS A CA 1
ATOM 1498 C C . LYS A 1 185 ? -16.440 -13.886 15.241 1.00 93.19 185 LYS A C 1
ATOM 1500 O O . LYS A 1 185 ? -16.226 -14.705 14.350 1.00 93.19 185 LYS A O 1
ATOM 1505 N N . ILE A 1 186 ? -15.461 -13.193 15.833 1.00 90.69 186 ILE A N 1
ATOM 1506 C CA . ILE A 1 186 ? -14.036 -13.397 15.523 1.00 90.69 186 ILE A CA 1
ATOM 1507 C C . ILE A 1 186 ? -13.632 -14.836 15.854 1.00 90.69 186 ILE A C 1
ATOM 1509 O O . ILE A 1 186 ? -13.141 -15.537 14.974 1.00 90.69 186 ILE A O 1
ATOM 1513 N N . LYS A 1 187 ? -13.900 -15.310 17.077 1.00 91.06 187 LYS A N 1
ATOM 1514 C CA . LYS A 1 187 ? -13.540 -16.673 17.509 1.00 91.06 187 LYS A CA 1
ATOM 1515 C C . LYS A 1 187 ? -14.168 -17.753 16.627 1.00 91.06 187 LYS A C 1
ATOM 1517 O O . LYS A 1 187 ? -13.496 -18.718 16.275 1.00 91.06 187 LYS A O 1
ATOM 1522 N N . VAL A 1 188 ? -15.443 -17.602 16.261 1.00 91.50 188 VAL A N 1
ATOM 1523 C CA . VAL A 1 188 ? -16.136 -18.539 15.361 1.00 91.50 188 VAL A CA 1
ATOM 1524 C C . VAL A 1 188 ? -15.441 -18.583 14.002 1.00 91.50 188 VAL A C 1
ATOM 1526 O O . VAL A 1 188 ? -15.081 -19.664 13.542 1.00 91.50 188 VAL A O 1
ATOM 1529 N N . LEU A 1 189 ? -15.170 -17.421 13.403 1.00 89.00 189 LEU A N 1
ATOM 1530 C CA . LEU A 1 189 ? -14.502 -17.326 12.106 1.00 89.00 189 LEU A CA 1
ATOM 1531 C C . LEU A 1 189 ? -13.088 -17.928 12.133 1.00 89.00 189 LEU A C 1
ATOM 1533 O O . LEU A 1 189 ? -12.687 -18.621 11.199 1.00 89.00 189 LEU A O 1
ATOM 1537 N N . GLU A 1 190 ? -12.330 -17.695 13.203 1.00 87.62 190 GLU A N 1
ATOM 1538 C CA . GLU A 1 190 ? -10.987 -18.257 13.376 1.00 87.62 190 GLU A CA 1
ATOM 1539 C C . GLU A 1 190 ? -11.016 -19.782 13.544 1.00 87.62 190 GLU A C 1
ATOM 1541 O O . GLU A 1 190 ? -10.199 -20.484 12.945 1.00 87.62 190 GLU A O 1
ATOM 1546 N N . ASN A 1 191 ? -11.987 -20.308 14.295 1.00 86.75 191 ASN A N 1
ATOM 1547 C CA . ASN A 1 191 ? -12.186 -21.748 14.457 1.00 86.75 191 ASN A CA 1
ATOM 1548 C C . ASN A 1 191 ? -12.606 -22.423 13.146 1.00 86.75 191 ASN A C 1
ATOM 1550 O O . ASN A 1 191 ? -12.094 -23.493 12.822 1.00 86.75 191 ASN A O 1
ATOM 1554 N N . GLU A 1 192 ? -13.495 -21.803 12.369 1.00 85.88 192 GLU A N 1
ATOM 1555 C CA . GLU A 1 192 ? -13.873 -22.305 11.045 1.00 85.88 192 GLU A CA 1
ATOM 1556 C C . GLU A 1 192 ? -12.679 -22.392 10.096 1.00 85.88 192 GLU A C 1
ATOM 1558 O O . GLU A 1 192 ? -12.554 -23.357 9.349 1.00 85.88 192 GLU A O 1
ATOM 1563 N N . VAL A 1 193 ? -11.804 -21.384 10.111 1.00 84.25 193 VAL A N 1
ATOM 1564 C CA . VAL A 1 193 ? -10.595 -21.364 9.276 1.00 84.25 193 VAL A CA 1
ATOM 1565 C C . VAL A 1 193 ? -9.573 -22.396 9.745 1.00 84.25 193 VAL A C 1
ATOM 1567 O O . VAL A 1 193 ? -8.841 -22.943 8.930 1.00 84.25 193 VAL A O 1
ATOM 1570 N N . ARG A 1 194 ? -9.491 -22.658 11.051 1.00 79.44 194 ARG A N 1
ATOM 1571 C CA . ARG A 1 194 ? -8.566 -23.649 11.609 1.00 79.44 194 ARG A CA 1
ATOM 1572 C C . ARG A 1 194 ? -8.986 -25.092 11.305 1.00 79.44 194 ARG A C 1
ATOM 1574 O O . ARG A 1 194 ? -8.116 -25.954 11.223 1.00 79.44 194 ARG A O 1
ATOM 1581 N N . ASN A 1 195 ? -10.287 -25.352 11.182 1.00 75.12 195 ASN A N 1
ATOM 1582 C CA . ASN A 1 195 ? -10.845 -26.698 11.020 1.00 75.12 195 ASN A CA 1
ATOM 1583 C C . ASN A 1 195 ? -11.157 -27.086 9.560 1.00 75.12 195 ASN A C 1
ATOM 1585 O O . ASN A 1 195 ? -11.535 -28.234 9.329 1.00 75.12 195 ASN A O 1
ATOM 1589 N N . GLY A 1 196 ? -11.045 -26.156 8.605 1.00 62.84 196 GLY A N 1
ATOM 1590 C CA . GLY A 1 196 ? -11.266 -26.385 7.169 1.00 62.84 196 GLY A CA 1
ATOM 1591 C C . GLY A 1 196 ? -9.981 -26.308 6.361 1.00 62.84 196 GLY A C 1
ATOM 1592 O O . GLY A 1 196 ? -9.843 -27.118 5.421 1.00 62.84 196 GLY A O 1
#

Mean predicted aligned error: 8.29 Å

Foldseek 3Di:
DVVVVVVVVVCCLQQAQLQLLQLLLVQLDQCRVHVPCSVVVSRVRRRVVSNVVLVVQLVVQCVVDQDPVPRTSDSDPPSSSVSSVVSSVVSNVSSQQQQSCCVVCVVPVVSGDHHDDDPVPPPDADDPDSVLVVVLVVLVVLLVVLVVVLVVLVVQLVVDDDPSNVVSVVVNVVSVVVNVVSVVVNVVSRVVSVVD

pLDDT: mean 87.79, std 8.65, range [62.84, 97.19]

Solvent-accessible surface area (backbone atoms only — not comparable to full-atom values): 10429 Å² total; per-residue (Å²): 113,69,67,60,54,50,51,53,51,49,50,42,53,48,43,28,47,38,12,38,24,41,47,29,41,74,49,28,51,86,46,70,88,32,78,88,50,28,68,61,53,49,52,54,49,6,34,55,40,7,46,54,51,49,53,51,48,46,52,56,33,47,71,68,46,76,36,87,91,77,60,45,24,48,86,43,73,66,56,50,52,53,52,48,51,53,51,25,50,52,25,39,51,50,7,41,71,41,11,37,44,55,68,45,29,77,77,38,69,86,58,46,32,70,40,77,81,58,84,90,51,78,84,62,80,81,58,81,51,66,65,61,38,53,51,48,54,50,44,53,52,50,46,53,51,46,52,54,50,40,54,56,35,51,56,48,34,74,73,39,64,69,72,60,17,54,52,34,48,54,50,40,54,51,49,51,51,56,40,52,54,42,52,50,52,48,52,53,54,53,50,53,53,72,76,107

Secondary structure (DSSP, 8-state):
-HHHHHHHHHHHHHHTHHHHHHHHHH--STTSS-TTTHHHHHHHHHHHHHHHHHHHHHHHHHHT---TTT-TT--SHHHHHHHHHHHHHHHHHHHHHTT--TTHHHH-GGG--PPPPPTT-TTS----SHHHHHHHHHHHHHHHHHHHHHHHHHHHHHH--THHHHHHHHHHHHHHHHHHHHHHHHHHHHHHHHH-

Radius of gyration: 25.22 Å; Cα contacts (8 Å, |Δi|>4): 203; chains: 1; bounding box: 54×52×77 Å